Protein AF-0000000079002949 (afdb_homodimer)

Solvent-accessible surface area (backbone atoms only — not comparable to full-atom values): 14178 Å² total; per-residue (Å²): 128,73,49,73,31,44,50,40,44,72,41,47,49,36,29,52,50,25,50,35,51,50,53,42,42,71,73,67,46,50,58,64,54,49,13,61,74,69,70,48,51,48,68,56,44,52,33,29,73,68,58,76,40,34,63,89,58,82,62,82,84,40,59,71,56,50,50,52,44,53,50,50,37,48,43,49,72,73,62,61,59,55,71,65,55,52,51,40,52,54,50,51,51,46,39,45,43,44,26,67,52,75,53,37,71,58,46,26,72,70,25,75,86,53,46,66,89,75,55,56,54,43,37,68,74,46,46,129,128,76,45,74,32,43,50,41,44,72,40,47,47,36,28,51,51,26,52,34,52,48,52,42,42,73,72,67,46,49,58,64,56,48,13,62,72,70,70,49,51,50,68,56,44,52,34,29,73,67,58,74,42,34,64,90,58,82,61,81,85,39,59,72,55,49,51,52,43,51,51,50,36,48,44,48,73,74,63,60,58,54,70,65,55,51,52,39,51,52,50,51,50,47,38,46,44,44,25,68,51,75,52,36,71,58,47,25,73,70,24,76,85,52,47,68,90,75,56,55,52,42,38,67,75,45,46,132

Foldseek 3Di:
DCDLVVCLVQALLFLLVLLLLVLLVVVPDDLVRSCVLLVHDSVVSVCSVVVVIRVPDDPPVVVVLNVLSNVLSVCSVPPSDDNVVNVVSSVLSSLVCVLVVVCVVVVCVVPVVDDSVPDRVSVVPSND/DCDLVVCLVQALLFLLVLLLLVLLVVVPDDLVRSCVLLVHDSVSSVCSVVVVIRVPDDPPVVVVLNVLSNVLSVCSVPPSDDNVVNVVSSVLSSLVCVLVVVCVVVVCVVPVVDDSVPDRVSVVPSND

pLDDT: mean 95.39, std 5.76, range [58.56, 98.81]

Nearest PDB structures (foldseek):
  3f51-assembly1_A  TM=4.336E-01  e=6.857E-01  Corynebacterium glutamicum
  4ia8-assembly1_B  TM=4.700E-01  e=1.976E+00  Enterobacter sp. RFL1396
  8dtq-assembly1_B  TM=4.279E-01  e=3.354E+00  Staphylococcus aureus
  3g5g-assembly5_J  TM=4.169E-01  e=3.729E+00  Enterobacter sp. RFL1396
  3f51-assembly1_A  TM=4.449E-01  e=6.203E-01  Corynebacterium glutamicum

Structure (mmCIF, N/CA/C/O backbone):
data_AF-0000000079002949-model_v1
#
loop_
_entity.id
_entity.type
_entity.pdbx_description
1 polymer 'Transcriptional regulator'
#
loop_
_atom_site.group_PDB
_atom_site.id
_atom_site.type_symbol
_atom_site.label_atom_id
_atom_site.label_alt_id
_atom_site.label_comp_id
_atom_site.label_asym_id
_atom_site.label_entity_id
_atom_site.label_seq_id
_atom_site.pdbx_PDB_ins_code
_atom_site.Cartn_x
_atom_site.Cartn_y
_atom_site.Cartn_z
_atom_site.occupancy
_atom_site.B_iso_or_equiv
_atom_site.auth_seq_id
_atom_site.auth_comp_id
_atom_site.auth_asym_id
_atom_site.auth_atom_id
_atom_site.pdbx_PDB_model_num
ATOM 1 N N . MET A 1 1 ? -4.246 -8.867 -9.945 1 59.44 1 MET A N 1
ATOM 2 C CA . MET A 1 1 ? -4.902 -8.578 -8.672 1 5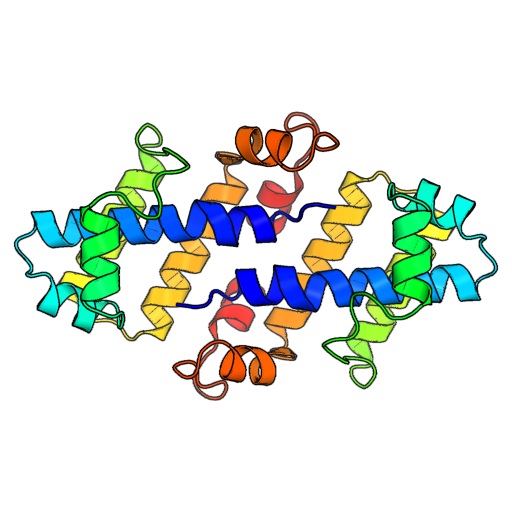9.44 1 MET A CA 1
ATOM 3 C C . MET A 1 1 ? -4.828 -7.09 -8.344 1 59.44 1 MET A C 1
ATOM 5 O O . MET A 1 1 ? -3.797 -6.453 -8.57 1 59.44 1 MET A O 1
ATOM 9 N N . LYS A 1 2 ? -5.996 -6.402 -8.375 1 63.22 2 LYS A N 1
ATOM 10 C CA . LYS A 1 2 ? -5.906 -5.055 -7.816 1 63.22 2 LYS A CA 1
ATOM 11 C C . LYS A 1 2 ? -5.66 -5.098 -6.312 1 63.22 2 LYS A C 1
ATOM 13 O O . LYS A 1 2 ? -6.512 -5.562 -5.551 1 63.22 2 LYS A O 1
ATOM 18 N N . SER A 1 3 ? -4.414 -4.68 -5.855 1 77.94 3 SER A N 1
ATOM 19 C CA . SER A 1 3 ? -3.785 -4.891 -4.555 1 77.94 3 SER A CA 1
ATOM 20 C C . SER A 1 3 ? -4.348 -3.932 -3.508 1 77.94 3 SER A C 1
ATOM 22 O O . SER A 1 3 ? -4.941 -2.908 -3.85 1 77.94 3 SER A O 1
ATOM 24 N N . ILE A 1 4 ? -4.477 -4.395 -2.328 1 92.44 4 ILE A N 1
ATOM 25 C CA . ILE A 1 4 ? -4.801 -3.578 -1.162 1 92.44 4 ILE A CA 1
ATOM 26 C C . ILE A 1 4 ? -3.963 -2.303 -1.176 1 92.44 4 ILE A C 1
ATOM 28 O O . ILE A 1 4 ? -4.398 -1.263 -0.672 1 92.44 4 ILE A O 1
ATOM 32 N N . PHE A 1 5 ? -2.887 -2.332 -1.921 1 95.38 5 PHE A N 1
ATOM 33 C CA . PHE A 1 5 ? -2.004 -1.172 -1.96 1 95.38 5 PHE A CA 1
ATOM 34 C C . PHE A 1 5 ? -2.562 -0.099 -2.887 1 95.38 5 PHE A C 1
ATOM 36 O O . PHE A 1 5 ? -2.375 1.096 -2.646 1 95.38 5 PHE A O 1
ATOM 43 N N . GLU A 1 6 ? -3.219 -0.57 -3.926 1 94.25 6 GLU A N 1
ATOM 44 C CA . GLU A 1 6 ? -3.918 0.397 -4.766 1 94.25 6 GLU A CA 1
ATOM 45 C C . GLU A 1 6 ? -5.027 1.102 -3.992 1 94.25 6 GLU A C 1
ATOM 47 O O . GLU A 1 6 ? -5.184 2.32 -4.094 1 94.25 6 GLU A O 1
ATOM 52 N N . LEU A 1 7 ? -5.832 0.329 -3.287 1 94.94 7 LEU A N 1
ATOM 53 C CA . LEU A 1 7 ? -6.887 0.865 -2.438 1 94.94 7 LEU A CA 1
ATOM 54 C C . LEU A 1 7 ? -6.332 1.903 -1.468 1 94.94 7 LEU A C 1
ATOM 56 O O . LEU A 1 7 ? -6.906 2.984 -1.314 1 94.94 7 LEU A O 1
ATOM 60 N N . ALA A 1 8 ? -5.238 1.555 -0.819 1 96.44 8 ALA A N 1
ATOM 61 C CA . ALA A 1 8 ? -4.602 2.455 0.141 1 96.44 8 ALA A CA 1
ATOM 62 C C . ALA A 1 8 ? -4.137 3.74 -0.537 1 96.44 8 ALA A C 1
ATOM 64 O O . ALA A 1 8 ? -4.422 4.84 -0.057 1 96.44 8 ALA A O 1
ATOM 65 N N . TYR A 1 9 ? -3.531 3.576 -1.665 1 95.38 9 TYR A N 1
ATOM 66 C CA . TYR A 1 9 ? -2.889 4.691 -2.352 1 95.38 9 TYR A CA 1
ATOM 67 C C . TYR A 1 9 ? -3.924 5.625 -2.967 1 95.38 9 TYR A C 1
ATOM 69 O O . TYR A 1 9 ? -3.83 6.844 -2.826 1 95.38 9 TYR A O 1
ATOM 77 N N . ARG A 1 10 ? -4.938 5.098 -3.562 1 94.56 10 ARG A N 1
ATOM 78 C CA . ARG A 1 10 ? -5.836 5.906 -4.383 1 94.56 10 ARG A CA 1
ATOM 79 C C . ARG A 1 10 ? -7.023 6.402 -3.564 1 94.56 10 ARG A C 1
ATOM 81 O O . ARG A 1 10 ? -7.652 7.402 -3.918 1 94.56 10 ARG A O 1
ATOM 88 N N . TYR A 1 11 ? -7.277 5.742 -2.475 1 96.12 11 TYR A N 1
ATOM 89 C CA . TYR A 1 11 ? -8.539 6.062 -1.829 1 96.12 11 TYR A CA 1
ATOM 90 C C . TYR A 1 11 ? -8.336 6.406 -0.359 1 96.12 11 TYR A C 1
ATOM 92 O O . TYR A 1 11 ? -8.734 7.48 0.098 1 96.12 11 TYR A O 1
ATOM 100 N N . ILE A 1 12 ? -7.645 5.594 0.349 1 97.56 12 ILE A N 1
ATOM 101 C CA . ILE A 1 12 ? -7.605 5.75 1.799 1 97.56 12 ILE A CA 1
ATOM 102 C C . ILE A 1 12 ? -6.695 6.918 2.166 1 97.56 12 ILE A C 1
ATOM 104 O O . ILE A 1 12 ? -7.09 7.805 2.928 1 97.56 12 ILE A O 1
ATOM 108 N N . VAL A 1 13 ? -5.516 6.969 1.606 1 97.31 13 VAL A N 1
ATOM 109 C CA . VAL A 1 13 ? -4.547 8 1.948 1 97.31 13 VAL A CA 1
ATOM 110 C C . VAL A 1 13 ? -5.09 9.375 1.552 1 97.31 13 VAL A C 1
ATOM 112 O O . VAL A 1 13 ? -5.086 10.305 2.357 1 97.31 13 VAL A O 1
ATOM 115 N N . PRO A 1 14 ? -5.637 9.492 0.353 1 96.75 14 PRO A N 1
ATOM 116 C CA . PRO A 1 14 ? -6.199 10.805 0.003 1 96.75 14 PRO A CA 1
ATOM 117 C C . PRO A 1 14 ? -7.34 11.219 0.926 1 96.75 14 PRO A C 1
ATOM 119 O O . PRO A 1 14 ? -7.473 12.406 1.253 1 96.75 14 PRO A O 1
ATOM 122 N N . TYR A 1 15 ? -8.133 10.328 1.346 1 98.31 15 TYR A N 1
ATOM 123 C CA . TYR A 1 15 ? -9.203 10.625 2.293 1 98.31 15 TYR A CA 1
ATOM 124 C C . TYR A 1 15 ? -8.633 11.148 3.607 1 98.31 15 TYR A C 1
ATOM 126 O O . TYR A 1 15 ? -9.109 12.156 4.141 1 98.31 15 TYR A O 1
ATOM 134 N N . ILE A 1 16 ? -7.637 10.477 4.109 1 98.31 16 ILE A N 1
ATOM 135 C CA . ILE A 1 16 ? -6.996 10.867 5.359 1 98.31 16 ILE A CA 1
ATOM 136 C C . ILE A 1 16 ? -6.422 12.273 5.23 1 98.31 16 ILE A C 1
ATOM 138 O O . ILE A 1 16 ? -6.66 13.133 6.086 1 98.31 16 ILE A O 1
ATOM 142 N N . ASN A 1 17 ? -5.762 12.484 4.16 1 97.38 17 ASN A N 1
ATOM 143 C CA . ASN A 1 17 ? -5.148 13.797 3.949 1 97.38 17 ASN A CA 1
ATOM 144 C C . ASN A 1 17 ? -6.199 14.906 3.898 1 97.38 17 ASN A C 1
ATOM 146 O O . ASN A 1 17 ? -6.035 15.953 4.527 1 97.38 17 ASN A O 1
ATOM 150 N N . ARG A 1 18 ? -7.207 14.617 3.189 1 98.38 18 ARG A N 1
ATOM 151 C CA . ARG A 1 18 ? -8.266 15.617 3.096 1 98.38 18 ARG A CA 1
ATOM 152 C C . ARG A 1 18 ? -8.836 15.938 4.473 1 98.38 18 ARG A C 1
ATOM 154 O O . ARG A 1 18 ? -9 17.109 4.828 1 98.38 18 ARG A O 1
ATOM 161 N N . ARG A 1 19 ? -9.148 14.938 5.207 1 98.5 19 ARG A N 1
ATOM 162 C CA . ARG A 1 19 ? -9.766 15.133 6.512 1 98.5 19 ARG A CA 1
ATOM 163 C C . ARG A 1 19 ? -8.836 15.891 7.453 1 98.5 19 ARG A C 1
ATOM 165 O O . ARG A 1 19 ? -9.281 16.766 8.203 1 98.5 19 ARG A O 1
ATOM 172 N N . ILE A 1 20 ? -7.551 15.555 7.414 1 98.62 20 ILE A N 1
ATOM 173 C CA . ILE A 1 20 ? -6.57 16.25 8.242 1 98.62 20 ILE A CA 1
ATOM 174 C C . ILE A 1 20 ? -6.551 17.734 7.883 1 98.62 20 ILE A C 1
ATOM 176 O O . ILE A 1 20 ? -6.582 18.594 8.766 1 98.62 20 ILE A O 1
ATOM 180 N N . VAL A 1 21 ? -6.52 17.984 6.602 1 98.62 21 VAL A N 1
ATOM 181 C CA . VAL A 1 21 ? -6.531 19.359 6.113 1 98.62 21 VAL A CA 1
ATOM 182 C C . VAL A 1 21 ? -7.789 20.078 6.613 1 98.62 21 VAL A C 1
ATOM 184 O O . VAL A 1 21 ? -7.715 21.188 7.125 1 98.62 21 VAL A O 1
ATOM 187 N N . GLU A 1 22 ? -8.898 19.484 6.504 1 98.69 22 GLU A N 1
ATOM 188 C CA . GLU A 1 22 ? -10.172 20.062 6.918 1 98.69 22 GLU A CA 1
ATOM 189 C C . GLU A 1 22 ? -10.18 20.375 8.414 1 98.69 22 GLU A C 1
ATOM 191 O O . GLU A 1 22 ? -10.625 21.438 8.836 1 98.69 22 GLU A O 1
ATOM 196 N N . ILE A 1 23 ? -9.742 19.422 9.172 1 98.69 23 ILE A N 1
ATOM 197 C CA . ILE A 1 23 ? -9.727 19.594 10.617 1 98.69 23 ILE A CA 1
ATOM 198 C C . ILE A 1 23 ? -8.812 20.75 10.992 1 98.69 23 ILE A C 1
ATOM 200 O O . ILE A 1 23 ? -9.18 21.609 11.805 1 98.69 23 ILE A O 1
ATOM 204 N N . MET A 1 24 ? -7.637 20.797 10.375 1 98.81 24 MET A N 1
ATOM 205 C CA . MET A 1 24 ? -6.703 21.875 10.664 1 98.81 24 MET A CA 1
ATOM 206 C C . MET A 1 24 ? -7.297 23.234 10.273 1 98.81 24 MET A C 1
ATOM 208 O O . MET A 1 24 ? -7.125 24.219 10.984 1 98.81 24 MET A O 1
ATOM 212 N N . TYR A 1 25 ? -7.973 23.281 9.188 1 98.75 25 TYR A N 1
ATOM 213 C CA . TYR A 1 25 ? -8.641 24.5 8.742 1 98.75 25 TYR A CA 1
ATOM 214 C C . TYR A 1 25 ? -9.719 24.938 9.727 1 98.75 25 TYR A C 1
ATOM 216 O O . TYR A 1 25 ? -9.852 26.125 10.023 1 98.75 25 TYR A O 1
ATOM 224 N N . GLN A 1 26 ? -10.43 24.016 10.242 1 98.31 26 GLN A N 1
ATOM 225 C CA . GLN A 1 26 ? -11.484 24.281 11.211 1 98.31 26 GLN A CA 1
ATOM 226 C C . GLN A 1 26 ? -10.914 24.812 12.523 1 98.31 26 GLN A C 1
ATOM 228 O O . GLN A 1 26 ? -11.586 25.547 13.242 1 98.31 26 GLN A O 1
ATOM 233 N N . HIS A 1 27 ? -9.742 24.469 12.766 1 98.12 27 HIS A N 1
ATOM 234 C CA . HIS A 1 27 ? -9.055 24.953 13.953 1 98.12 27 HIS A CA 1
ATOM 235 C C . HIS A 1 27 ? -8.5 26.359 13.734 1 98.12 27 HIS A C 1
ATOM 237 O O . HIS A 1 27 ? -7.816 26.906 14.602 1 98.12 27 HIS A O 1
ATOM 243 N N . GLY A 1 28 ? -8.648 26.891 12.547 1 98.19 28 GLY A N 1
ATOM 244 C CA . GLY A 1 28 ? -8.352 28.297 12.312 1 98.19 28 GLY A CA 1
ATOM 245 C C . GLY A 1 28 ? -7.047 28.5 11.562 1 98.19 28 GLY A C 1
ATOM 246 O O . GLY A 1 28 ? -6.594 29.641 11.414 1 98.19 28 GLY A O 1
ATOM 247 N N . LEU A 1 29 ? -6.395 27.438 11.141 1 98.62 29 LEU A N 1
ATOM 248 C CA . LEU A 1 29 ? -5.152 27.594 10.391 1 98.62 29 LEU A CA 1
ATOM 249 C C . LEU A 1 29 ? -5.43 28.047 8.961 1 98.62 29 LEU A C 1
ATOM 251 O O . LEU A 1 29 ? -6.406 27.609 8.352 1 98.62 29 LEU A O 1
ATOM 255 N N . SER A 1 30 ? -4.527 28.891 8.461 1 98.44 30 SER A N 1
ATOM 256 C CA . SER A 1 30 ? -4.613 29.297 7.066 1 98.44 30 SER A CA 1
ATOM 257 C C . SER A 1 30 ? -4.117 28.203 6.133 1 98.44 30 SER A C 1
ATOM 259 O O . SER A 1 30 ? -3.469 27.25 6.574 1 98.44 30 SER A O 1
ATOM 261 N N . GLU A 1 31 ? -4.461 28.375 4.816 1 98.44 31 GLU A N 1
ATOM 262 C CA . GLU A 1 31 ? -3.994 27.422 3.822 1 98.44 31 GLU A CA 1
ATOM 263 C C . GLU A 1 31 ? -2.471 27.359 3.791 1 98.44 31 GLU A C 1
ATOM 265 O O . GLU A 1 31 ? -1.892 26.281 3.637 1 98.44 31 GLU A O 1
ATOM 270 N N . ILE A 1 32 ? -1.803 28.484 4.004 1 98.44 32 ILE A N 1
ATOM 271 C CA . ILE A 1 32 ? -0.347 28.578 3.969 1 98.44 32 ILE A CA 1
ATOM 272 C C . ILE A 1 32 ? 0.246 27.844 5.168 1 98.44 32 ILE A C 1
ATOM 274 O O . ILE A 1 32 ? 1.223 27.109 5.031 1 98.44 32 ILE A O 1
ATOM 278 N N . GLU A 1 33 ? -0.33 28.031 6.305 1 98.25 33 GLU A N 1
ATOM 279 C CA . GLU A 1 33 ? 0.139 27.344 7.512 1 98.25 33 GLU A CA 1
ATOM 280 C C . GLU A 1 33 ? -0.027 25.844 7.398 1 98.25 33 GLU A C 1
ATOM 282 O O . GLU A 1 33 ? 0.875 25.078 7.762 1 98.25 33 GLU A O 1
ATOM 287 N N . ILE A 1 34 ? -1.162 25.422 6.922 1 98.56 34 ILE A N 1
ATOM 288 C CA . ILE A 1 34 ? -1.438 24 6.75 1 98.56 34 ILE A CA 1
ATOM 289 C C . ILE A 1 34 ? -0.428 23.391 5.777 1 98.56 34 ILE A C 1
ATOM 291 O O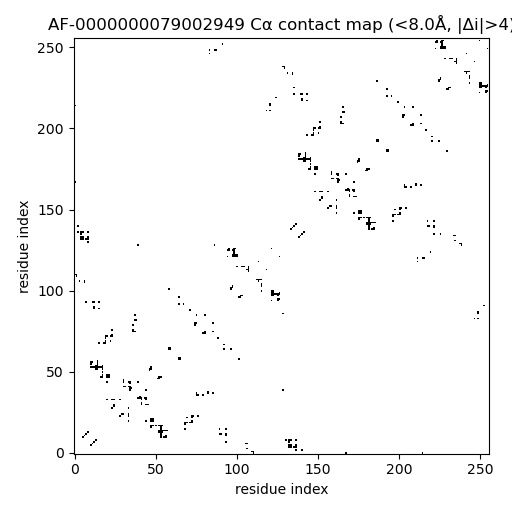 . ILE A 1 34 ? 0.147 22.344 6.051 1 98.56 34 ILE A O 1
ATOM 295 N N . ALA A 1 35 ? -0.205 24.062 4.648 1 97.75 35 ALA A N 1
ATOM 296 C CA . ALA A 1 35 ? 0.751 23.609 3.641 1 97.75 35 ALA A CA 1
ATOM 297 C C . ALA A 1 35 ? 2.137 23.406 4.25 1 97.75 35 ALA A C 1
ATOM 299 O O . ALA A 1 35 ? 2.807 22.422 3.971 1 97.75 35 ALA A O 1
ATOM 300 N N . ARG A 1 36 ? 2.543 24.328 5.082 1 96.81 36 ARG A N 1
ATOM 301 C CA . ARG A 1 36 ? 3.85 24.281 5.73 1 96.81 36 ARG A CA 1
ATOM 302 C C . ARG A 1 36 ? 3.932 23.094 6.691 1 96.81 36 ARG A C 1
ATOM 304 O O . ARG A 1 36 ? 4.902 22.344 6.672 1 96.81 36 ARG A O 1
ATOM 311 N N . LYS A 1 37 ? 2.92 22.922 7.473 1 96.94 37 LYS A N 1
ATOM 312 C CA . LYS A 1 37 ? 2.947 21.906 8.516 1 96.94 37 LYS A CA 1
ATOM 313 C C . LYS A 1 37 ? 2.896 20.5 7.91 1 96.94 37 LYS A C 1
ATOM 315 O O . LYS A 1 37 ? 3.488 19.562 8.453 1 96.94 37 LYS A O 1
ATOM 320 N N . LEU A 1 38 ? 2.225 20.375 6.805 1 95.81 38 LEU A N 1
ATOM 321 C CA . LEU A 1 38 ? 2.061 19.062 6.168 1 95.81 38 LEU A CA 1
ATOM 322 C C . LEU A 1 38 ? 3.096 18.875 5.062 1 95.81 38 LEU A C 1
ATOM 324 O O . LEU A 1 38 ? 3.197 17.781 4.492 1 95.81 38 LEU A O 1
ATOM 328 N N . ARG A 1 39 ? 3.816 19.906 4.75 1 91.31 39 ARG A N 1
ATOM 329 C CA . ARG A 1 39 ? 4.836 19.891 3.707 1 91.31 39 ARG A CA 1
ATOM 330 C C . ARG A 1 39 ? 4.23 19.547 2.352 1 91.31 39 ARG A C 1
ATOM 332 O O . ARG A 1 39 ? 4.723 18.656 1.652 1 91.31 39 ARG A O 1
ATOM 339 N N . ILE A 1 40 ? 3.16 20.172 2.035 1 93.88 40 ILE A N 1
ATOM 340 C CA . ILE A 1 40 ? 2.535 20.109 0.718 1 93.88 40 ILE A CA 1
ATOM 341 C C . ILE A 1 40 ? 2.336 21.531 0.173 1 93.88 40 ILE A C 1
ATOM 343 O O . ILE A 1 40 ? 2.602 22.516 0.869 1 93.88 40 ILE A O 1
ATOM 347 N N . THR A 1 41 ? 1.933 21.594 -1.098 1 94.19 41 THR A N 1
ATOM 348 C CA . THR A 1 41 ? 1.751 22.906 -1.696 1 94.19 41 THR A CA 1
ATOM 349 C C . THR A 1 41 ? 0.414 23.516 -1.279 1 94.19 41 THR A C 1
ATOM 351 O O . THR A 1 41 ? -0.544 22.781 -1.007 1 94.19 41 THR A O 1
ATOM 354 N N . PRO A 1 42 ? 0.437 24.859 -1.153 1 97.44 42 PRO A N 1
ATOM 355 C CA . PRO A 1 42 ? -0.854 25.5 -0.888 1 97.44 42 PRO A CA 1
ATOM 356 C C . PRO A 1 42 ? -1.932 25.094 -1.891 1 97.44 42 PRO A C 1
ATOM 358 O O . PRO A 1 42 ? -3.105 24.969 -1.527 1 97.44 42 PRO A O 1
ATOM 361 N N . SER A 1 43 ? -1.53 24.859 -3.131 1 97.31 43 SER A N 1
ATOM 362 C CA . SER A 1 43 ? -2.473 24.406 -4.148 1 97.31 43 SER A CA 1
ATOM 363 C C . SER A 1 43 ? -3.092 23.078 -3.77 1 97.31 43 SER A C 1
ATOM 365 O O . SER A 1 43 ? -4.285 22.859 -3.986 1 97.31 43 SER A O 1
ATOM 367 N N . ALA A 1 44 ? -2.303 22.219 -3.191 1 96 44 ALA A N 1
ATOM 368 C CA . ALA A 1 44 ? -2.824 20.938 -2.738 1 96 44 ALA A CA 1
ATOM 369 C C . ALA A 1 44 ? -3.838 21.125 -1.612 1 96 44 ALA A C 1
ATOM 371 O O . ALA A 1 44 ? -4.879 20.453 -1.59 1 96 44 ALA A O 1
ATOM 372 N N . VAL A 1 45 ? -3.584 22.016 -0.683 1 98.25 45 VAL A N 1
ATOM 373 C CA . VAL A 1 45 ? -4.504 22.297 0.41 1 98.25 45 VAL A CA 1
ATOM 374 C C . VAL A 1 45 ? -5.832 22.812 -0.153 1 98.25 45 VAL A C 1
ATOM 376 O O . VAL A 1 45 ? -6.902 22.344 0.24 1 98.25 45 VAL A O 1
ATOM 379 N N . SER A 1 46 ? -5.762 23.703 -1.061 1 98.12 46 SER A N 1
ATOM 380 C CA . SER A 1 46 ? -6.957 24.281 -1.672 1 98.12 46 SER A CA 1
ATOM 381 C C . SER A 1 46 ? -7.805 23.203 -2.344 1 98.12 46 SER A C 1
ATOM 383 O O . SER A 1 46 ? -9.031 23.25 -2.277 1 98.12 46 SER A O 1
ATOM 385 N N . ARG A 1 47 ? -7.16 22.312 -3 1 97.44 47 ARG A N 1
ATOM 386 C CA . ARG A 1 47 ? -7.875 21.234 -3.691 1 97.44 47 ARG A CA 1
ATOM 387 C C . ARG A 1 47 ? -8.578 20.328 -2.699 1 97.44 47 ARG A C 1
ATOM 389 O O . ARG A 1 47 ? -9.695 19.859 -2.957 1 97.44 47 ARG A O 1
ATOM 396 N N . TYR A 1 48 ? -7.918 20.016 -1.618 1 97.81 48 TYR A N 1
ATOM 397 C CA . TYR A 1 48 ? -8.562 19.219 -0.584 1 97.81 48 TYR A CA 1
ATOM 398 C C . TYR A 1 48 ? -9.773 19.953 -0.014 1 97.81 48 TYR A C 1
ATOM 400 O O . TYR A 1 48 ? -10.844 19.359 0.148 1 97.81 48 TYR A O 1
ATOM 408 N N . LEU A 1 49 ? -9.617 21.203 0.267 1 98.38 49 LEU A N 1
ATOM 409 C CA . LEU A 1 49 ? -10.703 21.984 0.852 1 98.38 49 LEU A CA 1
ATOM 410 C C . LEU A 1 49 ? -11.859 22.125 -0.129 1 98.38 49 LEU A C 1
ATOM 412 O O . LEU A 1 49 ? -13.023 22.172 0.279 1 98.38 49 LEU A O 1
ATOM 416 N N . ALA A 1 50 ? -11.547 22.188 -1.375 1 97.88 50 ALA A N 1
ATOM 417 C CA . ALA A 1 50 ? -12.555 22.312 -2.424 1 97.88 50 ALA A CA 1
ATOM 418 C C . ALA A 1 50 ? -13.148 20.953 -2.779 1 97.88 50 ALA A C 1
ATOM 420 O O . ALA A 1 50 ? -13.961 20.844 -3.701 1 97.88 50 ALA A O 1
ATOM 421 N N . LYS A 1 51 ? -12.75 19.938 -2.133 1 96.31 51 LYS A N 1
ATOM 422 C CA . LYS A 1 51 ? -13.25 18.578 -2.318 1 96.31 51 LYS A CA 1
ATOM 423 C C . LYS A 1 51 ? -12.961 18.078 -3.729 1 96.31 51 LYS A C 1
ATOM 425 O O . LYS A 1 51 ? -13.797 17.391 -4.336 1 96.31 51 LYS A O 1
ATOM 430 N N . GLN A 1 52 ? -11.828 18.406 -4.23 1 96.31 52 GLN A N 1
ATOM 431 C CA . GLN A 1 52 ? -11.391 17.938 -5.535 1 96.31 52 GLN A CA 1
ATOM 432 C C . GLN A 1 52 ? -10.5 16.703 -5.398 1 96.31 52 GLN A C 1
ATOM 434 O O . GLN A 1 52 ? -10.188 16.031 -6.391 1 96.31 52 GLN A O 1
ATOM 439 N N . ARG A 1 53 ? -10.133 16.391 -4.219 1 92.81 53 ARG A N 1
ATOM 440 C CA . ARG A 1 53 ? -9.297 15.234 -3.91 1 92.81 53 ARG A CA 1
ATOM 441 C C . ARG A 1 53 ? -9.727 14.586 -2.6 1 92.81 53 ARG A C 1
ATOM 443 O O . ARG A 1 53 ? -10.094 15.281 -1.648 1 92.81 53 ARG A O 1
ATOM 450 N N . GLY A 1 54 ? -9.711 13.289 -2.549 1 94.88 54 GLY A N 1
ATOM 451 C CA . GLY A 1 54 ? -9.945 12.555 -1.314 1 94.88 54 GLY A CA 1
ATOM 452 C C . GLY A 1 54 ? -11.414 12.43 -0.964 1 94.88 54 GLY A C 1
ATOM 453 O O . GLY A 1 54 ? -11.773 12.305 0.21 1 94.88 54 GLY A O 1
ATOM 454 N N . VAL A 1 55 ? -12.273 12.461 -1.986 1 95.94 55 VAL A N 1
ATOM 455 C CA . VAL A 1 55 ? -13.703 12.477 -1.691 1 95.94 55 VAL A CA 1
ATOM 456 C C . VAL A 1 55 ? -14.336 11.172 -2.148 1 95.94 55 VAL A C 1
ATOM 458 O O . VAL A 1 55 ? -15.539 10.961 -1.964 1 95.94 55 VAL A O 1
ATOM 461 N N . GLN A 1 56 ? -13.555 10.281 -2.67 1 93.94 56 GLN A N 1
ATOM 462 C CA . GLN A 1 56 ? -14.102 9.086 -3.299 1 93.94 56 GLN A CA 1
ATOM 463 C C . GLN A 1 56 ? -14.68 8.133 -2.26 1 93.94 56 GLN A C 1
ATOM 465 O O . GLN A 1 56 ? -15.523 7.293 -2.58 1 93.94 56 GLN A O 1
ATOM 470 N N . ILE A 1 57 ? -14.18 8.281 -1.044 1 95.69 57 ILE A N 1
ATOM 471 C CA . ILE A 1 57 ? -14.711 7.438 0.022 1 95.69 57 ILE A CA 1
ATOM 472 C C . ILE A 1 57 ? -15.141 8.305 1.203 1 95.69 57 ILE A C 1
ATOM 474 O O . ILE A 1 57 ? -14.758 9.477 1.292 1 95.69 57 ILE A O 1
ATOM 478 N N . ASP A 1 58 ? -15.969 7.664 2.029 1 95.56 58 ASP A N 1
ATOM 479 C CA . ASP A 1 58 ? -16.469 8.359 3.211 1 95.56 58 ASP A CA 1
ATOM 480 C C . ASP A 1 58 ? -16.453 7.445 4.434 1 95.56 58 ASP A C 1
ATOM 482 O O . ASP A 1 58 ? -17.203 6.477 4.504 1 95.56 58 ASP A O 1
ATOM 486 N N . LEU A 1 59 ? -15.609 7.812 5.367 1 97.81 59 LEU A N 1
ATOM 487 C CA . LEU A 1 59 ? -15.484 7.031 6.594 1 97.81 59 LEU A CA 1
ATOM 488 C C . LEU A 1 59 ? -15.984 7.828 7.797 1 97.81 59 LEU A C 1
ATOM 490 O O . LEU A 1 59 ? -15.617 7.531 8.938 1 97.81 59 LEU A O 1
ATOM 494 N N . SER A 1 60 ? -16.812 8.789 7.574 1 95.44 60 SER A N 1
ATOM 495 C CA . SER A 1 60 ? -17.234 9.703 8.633 1 95.44 60 SER A CA 1
ATOM 496 C C . SER A 1 60 ? -18.078 8.977 9.672 1 95.44 60 SER A C 1
ATOM 498 O O . SER A 1 60 ? -18.219 9.453 10.805 1 95.44 60 SER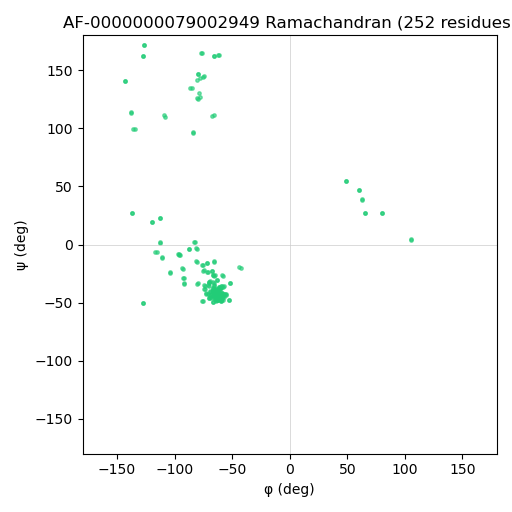 A O 1
ATOM 500 N N . ARG A 1 61 ? -18.719 7.836 9.344 1 96.69 61 ARG A N 1
ATOM 501 C CA . ARG A 1 61 ? -19.547 7.09 10.281 1 96.69 61 ARG A CA 1
ATOM 502 C C . ARG A 1 61 ? -18.703 6.219 11.195 1 96.69 61 ARG A C 1
ATOM 504 O O . ARG A 1 61 ? -19.188 5.695 12.195 1 96.69 61 ARG A O 1
ATOM 511 N N . ASN A 1 62 ? -17.453 6.016 10.852 1 98.38 62 ASN A N 1
ATOM 512 C CA . ASN A 1 62 ? -16.516 5.262 11.688 1 98.38 62 ASN A CA 1
ATOM 513 C C . ASN A 1 62 ? -15.891 6.145 12.766 1 98.38 62 ASN A C 1
ATOM 515 O O . ASN A 1 62 ? -14.844 6.754 12.539 1 98.38 62 ASN A O 1
ATOM 519 N N . ILE A 1 63 ? -16.453 6.098 13.945 1 98.25 63 ILE A N 1
ATOM 520 C CA . ILE A 1 63 ? -16.109 7.012 15.031 1 98.25 63 ILE A CA 1
ATOM 521 C C . ILE A 1 63 ? -14.641 6.824 15.422 1 98.25 63 ILE A C 1
ATOM 523 O O . ILE A 1 63 ? -13.945 7.793 15.75 1 98.25 63 ILE A O 1
ATOM 527 N N . ASP A 1 64 ? -14.219 5.582 15.438 1 98.5 64 ASP A N 1
ATOM 528 C CA . ASP A 1 64 ? -12.836 5.289 15.781 1 98.5 64 ASP A CA 1
ATOM 529 C C . ASP A 1 64 ? -11.875 5.949 14.797 1 98.5 64 ASP A C 1
ATOM 531 O O . ASP A 1 64 ? -10.844 6.504 15.195 1 98.5 64 ASP A O 1
ATOM 535 N N . VAL A 1 65 ? -12.203 5.996 13.539 1 98.75 65 VAL A N 1
ATOM 536 C CA . VAL A 1 65 ? -11.359 6.617 12.516 1 98.75 65 VAL A CA 1
ATOM 537 C C . VAL A 1 65 ? -11.352 8.133 12.711 1 98.75 65 VAL A C 1
ATOM 539 O O . VAL A 1 65 ? -10.289 8.766 12.688 1 98.75 65 VAL A O 1
ATOM 542 N N . GLU A 1 66 ? -12.539 8.695 12.914 1 98.38 66 GLU A N 1
ATOM 543 C CA . GLU A 1 66 ? -12.633 10.141 13.125 1 98.38 66 GLU A CA 1
ATOM 544 C C . GLU A 1 66 ? -11.812 10.578 14.336 1 98.38 66 GLU A C 1
ATOM 546 O O . GLU A 1 66 ? -11.148 11.617 14.297 1 98.38 66 GLU A O 1
ATOM 551 N N . ARG A 1 67 ? -11.875 9.828 15.352 1 98.62 67 ARG A N 1
ATOM 552 C CA . ARG A 1 67 ? -11.094 10.133 16.547 1 98.62 67 ARG A CA 1
ATOM 553 C C . ARG A 1 67 ? -9.602 10.133 16.25 1 98.62 67 ARG A C 1
ATOM 555 O O . ARG A 1 67 ? -8.875 11.031 16.672 1 98.62 67 ARG A O 1
ATOM 562 N N . LYS A 1 68 ? -9.141 9.164 15.547 1 98.75 68 LYS A N 1
ATOM 563 C CA . LYS A 1 68 ? -7.723 9.055 15.203 1 98.75 68 LYS A CA 1
ATOM 564 C C . LYS A 1 68 ? -7.293 10.195 14.289 1 98.75 68 LYS A C 1
ATOM 566 O O . LYS A 1 68 ? -6.172 10.695 14.391 1 98.75 68 LYS A O 1
ATOM 571 N N . LEU A 1 69 ? -8.195 10.609 13.414 1 98.81 69 LEU A N 1
ATOM 572 C CA . LEU A 1 69 ? -7.922 11.742 12.539 1 98.81 69 LEU A CA 1
ATOM 573 C C . LEU A 1 69 ? -7.762 13.023 13.344 1 98.81 69 LEU A C 1
ATOM 575 O O . LEU A 1 69 ? -6.824 13.797 13.125 1 98.81 69 LEU A O 1
ATOM 579 N N . GLU A 1 70 ? -8.656 13.234 14.242 1 98.62 70 GLU A N 1
ATOM 580 C CA . GLU A 1 70 ? -8.602 14.422 15.102 1 98.62 70 GLU A CA 1
ATOM 581 C C . GLU A 1 70 ? -7.328 14.438 15.938 1 98.62 70 GLU A C 1
ATOM 583 O O . GLU A 1 70 ? -6.668 15.469 16.062 1 98.62 70 GLU A O 1
ATOM 588 N N . GLU A 1 71 ? -7.027 13.297 16.484 1 98.75 71 GLU A N 1
ATOM 589 C CA . GLU A 1 71 ? -5.812 13.18 17.281 1 98.75 71 GLU A CA 1
ATOM 590 C C . GLU A 1 71 ? -4.57 13.492 16.438 1 98.75 71 GLU A C 1
ATOM 592 O O . GLU A 1 71 ? -3.662 14.188 16.906 1 98.75 71 GLU A O 1
ATOM 597 N N . LEU A 1 72 ? -4.539 12.969 15.297 1 98.62 72 LEU A N 1
ATOM 598 C CA . LEU A 1 72 ? -3.4 13.188 14.406 1 98.62 72 LEU A CA 1
ATOM 599 C C . LEU A 1 72 ? -3.293 14.664 14.023 1 98.62 72 LEU A C 1
ATOM 601 O O . LEU A 1 72 ? -2.207 15.242 14.07 1 98.62 72 LEU A O 1
ATOM 605 N N . ALA A 1 73 ? -4.402 15.273 13.609 1 98.69 73 ALA A N 1
ATOM 606 C CA . ALA A 1 73 ? -4.406 16.688 13.25 1 98.69 73 ALA A CA 1
ATOM 607 C C . ALA A 1 73 ? -3.941 17.562 14.414 1 98.69 73 ALA A C 1
ATOM 609 O O . ALA A 1 73 ? -3.125 18.469 14.242 1 98.69 73 ALA A O 1
ATOM 610 N N . GLU A 1 74 ? -4.434 17.266 15.594 1 98.44 74 GLU A N 1
ATOM 611 C CA . GLU A 1 74 ? -4.055 18.016 16.781 1 98.44 74 GLU A CA 1
ATOM 612 C C . GLU A 1 74 ? -2.568 17.859 17.094 1 98.44 74 GLU A C 1
ATOM 614 O O . GLU A 1 74 ? -1.9 18.828 17.484 1 98.44 74 GLU A O 1
ATOM 619 N N . LYS A 1 75 ? -2.119 16.672 16.953 1 98.69 75 LYS A N 1
ATOM 620 C CA . LYS A 1 75 ? -0.69 16.422 17.141 1 98.69 75 LYS A CA 1
ATOM 621 C C . LYS A 1 75 ? 0.14 17.281 16.188 1 98.69 75 LYS A C 1
ATOM 623 O O . LYS A 1 75 ? 1.143 17.875 16.594 1 98.69 75 LYS A O 1
ATOM 628 N N . ILE A 1 76 ? -0.251 17.375 14.945 1 98.38 76 ILE A N 1
ATOM 629 C CA . ILE A 1 76 ? 0.474 18.141 13.938 1 98.38 76 ILE A CA 1
ATOM 630 C C . ILE A 1 76 ? 0.445 19.625 14.305 1 98.38 76 ILE A C 1
ATOM 632 O O . ILE A 1 76 ? 1.464 20.312 14.211 1 98.38 76 ILE A O 1
ATOM 636 N N . ILE A 1 77 ? -0.698 20.078 14.758 1 98.19 77 ILE A N 1
ATOM 637 C CA . ILE A 1 77 ? -0.883 21.484 15.086 1 98.19 77 ILE A CA 1
ATOM 638 C C . ILE A 1 77 ? -0.041 21.844 16.312 1 98.19 77 ILE A C 1
ATOM 640 O O . ILE A 1 77 ? 0.672 22.844 16.312 1 98.19 77 ILE A O 1
ATOM 644 N N . ASP A 1 78 ? -0.035 20.984 17.297 1 97.88 78 ASP A N 1
ATOM 645 C CA . ASP A 1 78 ? 0.476 21.344 18.609 1 97.88 78 ASP A CA 1
ATOM 646 C C . ASP A 1 78 ? 1.956 21 18.734 1 97.88 78 ASP A C 1
ATOM 648 O O . ASP A 1 78 ? 2.713 21.703 19.406 1 97.88 78 ASP A O 1
ATOM 652 N N . LYS A 1 79 ? 2.379 19.938 18.109 1 98.19 79 LYS A N 1
ATOM 653 C CA . LYS A 1 79 ? 3.705 19.406 18.422 1 98.19 79 LYS A CA 1
ATOM 654 C C . LYS A 1 79 ? 4.664 19.609 17.25 1 98.19 79 LYS A C 1
ATOM 656 O O . LYS A 1 79 ? 5.867 19.375 17.391 1 98.19 79 LYS A O 1
ATOM 661 N N . ASN A 1 80 ? 4.25 19.953 16.188 1 96.38 80 ASN A N 1
ATOM 662 C CA . ASN A 1 80 ? 5.062 20.172 15 1 96.38 80 ASN A CA 1
ATOM 663 C C . ASN A 1 80 ? 6.008 19.016 14.742 1 96.38 80 ASN A C 1
ATOM 665 O O . ASN A 1 80 ? 7.219 19.203 14.617 1 96.38 80 ASN A O 1
ATOM 669 N N . PRO A 1 81 ? 5.445 17.859 14.656 1 97.06 81 PRO A N 1
ATOM 670 C CA . PRO A 1 81 ? 6.297 16.688 14.43 1 97.06 81 PRO A CA 1
ATOM 671 C C . PRO A 1 81 ? 7.039 16.75 13.102 1 97.06 81 PRO A C 1
ATOM 673 O O . PRO A 1 81 ? 6.695 17.562 12.234 1 97.06 81 PRO A O 1
ATOM 676 N N . SER A 1 82 ? 8.086 15.898 13 1 94.62 82 SER A N 1
ATOM 677 C CA . SER A 1 82 ? 8.805 15.789 11.734 1 94.62 82 SER A CA 1
ATOM 678 C C . SER A 1 82 ? 7.918 15.195 10.641 1 94.62 82 SER A C 1
ATOM 680 O O . SER A 1 82 ? 6.902 14.562 10.938 1 94.62 82 SER A O 1
ATOM 682 N N . ILE A 1 83 ? 8.32 15.383 9.398 1 92.69 83 ILE A N 1
ATOM 683 C CA . ILE A 1 83 ? 7.555 14.875 8.258 1 92.69 83 ILE A CA 1
ATOM 684 C C . ILE A 1 83 ? 7.504 13.352 8.312 1 92.69 83 ILE A C 1
ATOM 686 O O . ILE A 1 83 ? 6.496 12.742 7.938 1 92.69 83 ILE A O 1
ATOM 690 N N . TYR A 1 84 ? 8.539 12.75 8.852 1 94.25 84 TYR A N 1
ATOM 691 C CA . TYR A 1 84 ? 8.57 11.297 8.945 1 94.25 84 TYR A CA 1
ATOM 692 C C . TYR A 1 84 ? 7.57 10.789 9.969 1 94.25 84 TYR A C 1
ATOM 694 O O . TYR A 1 84 ? 6.957 9.734 9.781 1 94.25 84 TYR A O 1
ATOM 702 N N . GLU A 1 85 ? 7.414 11.539 11.016 1 95.94 85 GLU A N 1
ATOM 703 C CA . GLU A 1 85 ? 6.41 11.18 12.008 1 95.94 85 GLU A CA 1
ATOM 704 C C . GLU A 1 85 ? 5 11.305 11.445 1 95.94 85 GLU A C 1
ATOM 706 O O . GLU A 1 85 ? 4.137 10.469 11.711 1 95.94 85 GLU A O 1
ATOM 711 N N . ILE A 1 86 ? 4.758 12.336 10.695 1 96 86 ILE A N 1
ATOM 712 C CA . ILE A 1 86 ? 3.455 12.547 10.078 1 96 86 ILE A CA 1
ATOM 713 C C . ILE A 1 86 ? 3.152 11.406 9.109 1 96 86 ILE A C 1
ATOM 715 O O . ILE A 1 86 ? 2.078 10.805 9.164 1 96 86 ILE A O 1
ATOM 719 N N . TYR A 1 87 ? 4.117 11.062 8.258 1 94.62 87 TYR A N 1
ATOM 720 C CA . TYR A 1 87 ? 3.939 9.984 7.289 1 94.62 87 TYR A CA 1
ATOM 721 C C . TYR A 1 87 ? 3.693 8.656 7.992 1 94.62 87 TYR A C 1
ATOM 723 O O . TYR A 1 87 ? 2.859 7.863 7.555 1 94.62 87 TYR A O 1
ATOM 731 N N . ARG A 1 88 ? 4.438 8.453 9.055 1 96.12 88 ARG A N 1
ATOM 732 C CA . ARG A 1 88 ? 4.25 7.23 9.828 1 96.12 88 ARG A CA 1
ATOM 733 C C . ARG A 1 88 ? 2.83 7.141 10.375 1 96.12 88 ARG A C 1
ATOM 735 O O . ARG A 1 88 ? 2.199 6.086 10.305 1 96.12 88 ARG A O 1
ATOM 742 N N . ASP A 1 89 ? 2.363 8.227 10.906 1 97.56 89 ASP A N 1
ATOM 743 C CA . ASP A 1 89 ? 1.03 8.242 11.5 1 97.56 89 ASP A CA 1
ATOM 744 C C . ASP A 1 89 ? -0.048 8.031 10.445 1 97.56 89 ASP A C 1
ATOM 746 O O . ASP A 1 89 ? -1.02 7.309 10.672 1 97.56 89 ASP A O 1
ATOM 750 N N . ILE A 1 90 ? 0.111 8.633 9.305 1 97.5 90 ILE A N 1
ATOM 751 C CA . ILE A 1 90 ? -0.839 8.461 8.211 1 97.5 90 ILE A CA 1
ATOM 752 C C . ILE A 1 90 ? -0.815 7.016 7.719 1 97.5 90 ILE A C 1
ATOM 754 O O . ILE A 1 90 ? -1.867 6.414 7.488 1 97.5 90 ILE A O 1
ATOM 758 N N . THR A 1 91 ? 0.383 6.465 7.566 1 97.06 91 THR A N 1
ATOM 759 C CA . THR A 1 91 ? 0.521 5.07 7.16 1 97.06 91 THR A CA 1
ATOM 760 C C . THR A 1 91 ? -0.132 4.141 8.18 1 97.06 91 THR A C 1
ATOM 762 O O . THR A 1 91 ? -0.899 3.248 7.812 1 97.06 91 THR A O 1
ATOM 765 N N . SER A 1 92 ? 0.153 4.418 9.453 1 97.69 92 SER A N 1
ATOM 766 C CA . SER A 1 92 ? -0.425 3.602 10.516 1 97.69 92 SER A CA 1
ATOM 767 C C . SER A 1 92 ? -1.948 3.668 10.5 1 97.69 92 SER A C 1
ATOM 769 O O . SER A 1 92 ? -2.623 2.652 10.68 1 97.69 92 SER A O 1
ATOM 771 N N . LEU A 1 93 ? -2.463 4.828 10.344 1 98.31 93 LEU A N 1
ATOM 772 C CA . LEU A 1 93 ? -3.912 4.992 10.289 1 98.31 93 LEU A CA 1
ATOM 773 C C . LEU A 1 93 ? -4.488 4.285 9.062 1 98.31 93 LEU A C 1
ATOM 775 O O . LEU A 1 93 ? -5.574 3.701 9.141 1 98.31 93 LEU A O 1
ATOM 779 N N . THR A 1 94 ? -3.812 4.324 7.938 1 98.06 94 THR A N 1
ATOM 780 C CA . THR A 1 94 ? -4.223 3.609 6.734 1 98.06 94 THR A CA 1
ATOM 781 C C . THR A 1 94 ? -4.297 2.107 6.992 1 98.06 94 THR A C 1
ATOM 783 O O . THR A 1 94 ? -5.297 1.464 6.668 1 98.06 94 THR A O 1
ATOM 786 N N . LEU A 1 95 ? -3.25 1.598 7.621 1 97.88 95 LEU A N 1
ATOM 787 C CA . LEU A 1 95 ? -3.219 0.178 7.957 1 97.88 95 LEU A CA 1
ATOM 788 C C . LEU A 1 95 ? -4.344 -0.177 8.922 1 97.88 95 LEU A C 1
ATOM 790 O O . LEU A 1 95 ? -4.961 -1.24 8.797 1 97.88 95 LEU A O 1
ATOM 794 N N . TYR A 1 96 ? -4.598 0.7 9.852 1 98.62 96 TYR A N 1
ATOM 795 C CA . TYR A 1 96 ? -5.688 0.496 10.805 1 98.62 96 TYR A CA 1
ATOM 796 C C . TYR A 1 96 ? -7.023 0.375 10.086 1 98.62 96 TYR A C 1
ATOM 798 O O . TYR A 1 96 ? -7.793 -0.552 10.344 1 98.62 96 TYR A O 1
ATOM 806 N N . ILE A 1 97 ? -7.289 1.277 9.18 1 98.44 97 ILE A N 1
ATOM 807 C CA . ILE A 1 97 ? -8.539 1.299 8.43 1 98.44 97 ILE A CA 1
ATOM 808 C C . ILE A 1 97 ? -8.695 -0.003 7.648 1 98.44 97 ILE A C 1
ATOM 810 O O . ILE A 1 97 ? -9.773 -0.604 7.633 1 98.44 97 ILE A O 1
ATOM 814 N N . MET A 1 98 ? -7.613 -0.427 7.055 1 97.56 98 MET A N 1
ATOM 815 C CA . MET A 1 98 ? -7.637 -1.678 6.301 1 97.56 98 MET A CA 1
ATOM 816 C C . MET A 1 98 ? -7.852 -2.869 7.23 1 97.56 98 MET A C 1
ATOM 818 O O . MET A 1 98 ? -8.633 -3.771 6.918 1 97.56 98 MET A O 1
ATOM 822 N N . SER A 1 99 ? -7.246 -2.85 8.406 1 98.06 99 SER A N 1
ATOM 823 C CA . SER A 1 99 ? -7.367 -3.959 9.352 1 98.06 99 SER A CA 1
ATOM 824 C C . SER A 1 99 ? -8.797 -4.109 9.852 1 98.06 99 SER A C 1
ATOM 826 O O . SER A 1 99 ? -9.219 -5.203 10.219 1 98.06 99 SER A O 1
ATOM 828 N N . LYS A 1 100 ? -9.508 -3.018 9.836 1 97.94 100 LYS A N 1
ATOM 829 C CA . LYS A 1 100 ? -10.883 -3.023 10.32 1 97.94 100 LYS A CA 1
ATOM 830 C C . LYS A 1 100 ? -11.859 -3.4 9.211 1 97.94 100 LYS A C 1
ATOM 832 O O . LYS A 1 100 ? -13.062 -3.541 9.453 1 97.94 100 LYS A O 1
ATOM 837 N N . LYS A 1 101 ? -11.391 -3.59 7.996 1 96.81 101 LYS A N 1
ATOM 838 C CA . LYS A 1 101 ? -12.164 -3.994 6.824 1 96.81 101 LYS A CA 1
ATOM 839 C C . LYS A 1 101 ? -13.172 -2.92 6.434 1 96.81 101 LYS A C 1
ATOM 841 O O . LYS A 1 101 ? -14.211 -3.221 5.836 1 96.81 101 LYS A O 1
ATOM 846 N N . TYR A 1 102 ? -12.82 -1.683 6.777 1 97.69 102 TYR A N 1
ATOM 847 C CA . TYR A 1 102 ? -13.781 -0.605 6.555 1 97.69 102 TYR A CA 1
ATOM 848 C C . TYR A 1 102 ? -13.914 -0.297 5.066 1 97.69 102 TYR A C 1
ATOM 850 O O . TYR A 1 102 ? -14.875 0.349 4.648 1 97.69 102 TYR A O 1
ATOM 858 N N . MET A 1 103 ? -12.914 -0.803 4.277 1 95.06 103 MET A N 1
ATOM 859 C CA . MET A 1 103 ? -12.922 -0.414 2.871 1 95.06 103 MET A CA 1
ATOM 860 C C . MET A 1 103 ? -13.062 -1.635 1.969 1 95.06 103 MET A C 1
ATOM 862 O O . MET A 1 103 ? -12.766 -1.567 0.773 1 95.06 103 MET A O 1
ATOM 866 N N . CYS A 1 104 ? -13.531 -2.723 2.5 1 95.06 104 CYS A N 1
ATOM 867 C CA . CYS A 1 104 ? -13.594 -3.971 1.748 1 95.06 104 CYS A CA 1
ATOM 868 C C . CYS A 1 104 ? -14.648 -3.891 0.65 1 95.06 104 CYS A C 1
ATOM 870 O O . CYS A 1 104 ? -14.508 -4.52 -0.399 1 95.06 104 CYS A O 1
ATOM 872 N N . ASN A 1 105 ? -15.688 -3.123 0.949 1 92.69 105 ASN A N 1
ATOM 873 C CA . ASN A 1 105 ? -16.703 -2.967 -0.085 1 92.69 105 ASN A CA 1
ATOM 874 C C . ASN A 1 105 ? -16.141 -2.268 -1.32 1 92.69 105 ASN A C 1
ATOM 876 O O . ASN A 1 105 ? -16.484 -2.623 -2.449 1 92.69 105 ASN A O 1
ATOM 880 N N . ILE A 1 106 ? -15.312 -1.263 -1.118 1 92.81 106 ILE A N 1
ATOM 881 C CA . ILE A 1 106 ? -14.664 -0.576 -2.23 1 92.81 106 ILE A CA 1
ATOM 882 C C . ILE A 1 106 ? -13.648 -1.508 -2.891 1 92.81 106 ILE A C 1
ATOM 884 O O . ILE A 1 106 ? -13.492 -1.498 -4.113 1 92.81 106 ILE A O 1
ATOM 888 N N . HIS A 1 107 ? -12.938 -2.258 -2.078 1 92.38 107 HIS A N 1
ATOM 889 C CA . HIS A 1 107 ? -11.984 -3.225 -2.619 1 92.38 107 HIS A CA 1
ATOM 890 C C . HIS A 1 107 ? -12.672 -4.203 -3.566 1 92.38 107 HIS A C 1
ATOM 892 O O . HIS A 1 107 ? -12.141 -4.523 -4.629 1 92.38 107 HIS A O 1
ATOM 898 N N . LYS A 1 108 ? -13.859 -4.656 -3.15 1 92.19 108 LYS A N 1
ATOM 899 C CA . LYS A 1 108 ? -14.633 -5.578 -3.979 1 92.19 108 LYS A CA 1
ATOM 900 C C . LYS A 1 108 ? -14.992 -4.941 -5.32 1 92.19 108 LYS A C 1
ATOM 902 O O . LYS A 1 108 ? -14.984 -5.617 -6.352 1 92.19 108 LYS A O 1
ATOM 907 N N . LYS A 1 109 ? -15.273 -3.695 -5.32 1 91.12 109 LYS A N 1
ATOM 908 C CA . LYS A 1 109 ? -15.594 -2.988 -6.555 1 91.12 109 LYS A CA 1
ATOM 909 C C . LYS A 1 109 ? -14.375 -2.912 -7.477 1 91.12 109 LYS A C 1
ATOM 911 O O . LYS A 1 109 ? -14.508 -2.99 -8.695 1 91.12 109 LYS A O 1
ATOM 916 N N . LEU A 1 110 ? -13.188 -2.727 -6.867 1 87.5 110 LEU A N 1
ATOM 917 C CA . LEU A 1 110 ? -11.945 -2.635 -7.629 1 87.5 110 LEU A CA 1
ATOM 918 C C . LEU A 1 110 ? -11.523 -4.004 -8.148 1 87.5 110 LEU A C 1
ATOM 920 O O . LEU A 1 110 ? -10.953 -4.113 -9.234 1 87.5 110 LEU A O 1
ATOM 924 N N . ASP A 1 111 ? -11.758 -5.031 -7.371 1 87.56 111 ASP A N 1
ATOM 925 C CA . ASP A 1 111 ? -11.406 -6.414 -7.691 1 87.56 111 ASP A CA 1
ATOM 926 C C . ASP A 1 111 ? -12.562 -7.363 -7.375 1 87.56 111 ASP A C 1
ATOM 928 O O . ASP A 1 111 ? -12.672 -7.859 -6.254 1 87.56 111 ASP A O 1
ATOM 932 N N . PRO A 1 112 ? -13.281 -7.723 -8.352 1 86.38 112 PRO A N 1
ATOM 933 C CA . PRO A 1 112 ? -14.492 -8.516 -8.133 1 86.38 112 PRO A CA 1
ATOM 934 C C . PRO A 1 112 ? -14.195 -9.906 -7.582 1 86.38 112 PRO A C 1
ATOM 936 O O . PRO A 1 112 ? -15.094 -10.578 -7.066 1 86.38 112 PRO A O 1
ATOM 939 N N . GLU A 1 113 ? -12.992 -10.344 -7.641 1 83.94 113 GLU A N 1
ATOM 940 C CA . GLU A 1 113 ? -12.633 -11.648 -7.105 1 83.94 113 GLU A CA 1
ATOM 941 C C . GLU A 1 113 ? -12.57 -11.625 -5.582 1 83.94 113 GLU A C 1
ATOM 943 O O . GLU A 1 113 ? -12.57 -12.68 -4.938 1 83.94 113 GLU A O 1
ATOM 948 N N . ILE A 1 114 ? -12.484 -10.484 -5.066 1 88.44 114 ILE A N 1
ATOM 949 C CA . ILE A 1 114 ? -12.391 -10.352 -3.615 1 88.44 114 ILE A CA 1
ATOM 950 C C . ILE A 1 114 ? -13.773 -10.484 -2.992 1 88.44 114 ILE A C 1
ATOM 952 O O . ILE A 1 114 ? -14.719 -9.805 -3.416 1 88.44 114 ILE A O 1
ATOM 956 N N . ASP A 1 115 ? -13.945 -11.367 -2.064 1 93.38 115 ASP A N 1
ATOM 957 C CA . ASP A 1 115 ? -15.133 -11.508 -1.22 1 93.38 115 ASP A CA 1
ATOM 958 C C . ASP A 1 115 ? -14.836 -11.086 0.216 1 93.38 115 ASP A C 1
ATOM 960 O O . ASP A 1 115 ? -14.156 -11.797 0.957 1 93.38 115 ASP A O 1
ATOM 964 N N . PRO A 1 116 ? -15.406 -10.008 0.646 1 93.5 116 PRO A N 1
ATOM 965 C CA . PRO A 1 116 ? -15.102 -9.484 1.979 1 93.5 116 PRO A CA 1
ATOM 966 C C . PRO A 1 116 ? -15.422 -10.477 3.094 1 93.5 116 PRO A C 1
ATOM 968 O O . PRO A 1 116 ? -14.812 -10.422 4.168 1 93.5 116 PRO A O 1
ATOM 971 N N . LEU A 1 117 ? -16.328 -11.344 2.881 1 95.06 117 LEU A N 1
ATOM 972 C CA . LEU A 1 117 ? -16.719 -12.312 3.904 1 95.06 117 LEU A CA 1
ATOM 973 C C . LEU A 1 117 ? -15.664 -13.406 4.035 1 95.06 117 LEU A C 1
ATOM 975 O O . LEU A 1 117 ? -15.508 -14 5.109 1 95.06 117 LEU A O 1
ATOM 979 N N . LYS A 1 118 ? -14.945 -13.562 3.027 1 94.56 118 LYS A N 1
ATOM 980 C CA . LYS A 1 118 ? -13.961 -14.648 3.016 1 94.56 118 LYS A CA 1
ATOM 981 C C . LYS A 1 118 ? -12.547 -14.109 3.227 1 94.56 118 LYS A C 1
ATOM 983 O O . LYS A 1 118 ? -11.68 -14.828 3.723 1 94.56 118 LYS A O 1
ATOM 988 N N . CYS A 1 119 ? -12.344 -12.922 2.908 1 94.69 119 CYS A N 1
ATOM 989 C CA . CYS A 1 119 ? -11 -12.36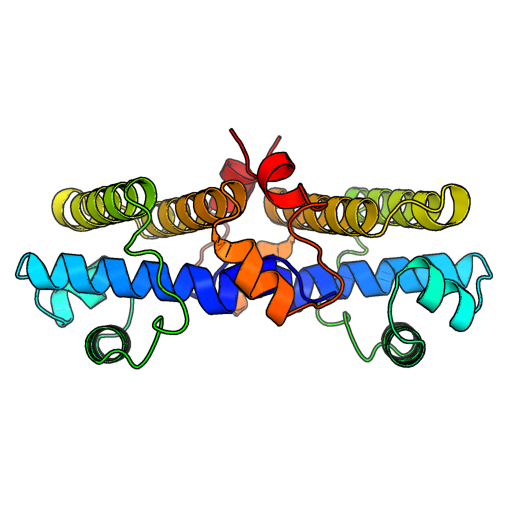7 2.955 1 94.69 119 CYS A CA 1
ATOM 990 C C . CYS A 1 119 ? -10.664 -11.867 4.359 1 94.69 119 CYS A C 1
ATOM 992 O O . CYS A 1 119 ? -11.469 -11.188 4.992 1 94.69 119 CYS A O 1
ATOM 994 N N . ASN A 1 120 ? -9.492 -12.195 4.832 1 95.62 120 ASN A N 1
ATOM 995 C CA . ASN A 1 120 ? -9.023 -11.727 6.133 1 95.62 120 ASN A CA 1
ATOM 996 C C . ASN A 1 120 ? -7.562 -11.289 6.078 1 95.62 120 ASN A C 1
ATOM 998 O O . ASN A 1 120 ? -6.867 -11.297 7.094 1 95.62 120 ASN A O 1
ATOM 1002 N N . ILE A 1 121 ? -7.125 -10.867 4.938 1 95.44 121 ILE A N 1
ATOM 1003 C CA . ILE A 1 121 ? -5.723 -10.539 4.715 1 95.44 121 ILE A CA 1
ATOM 1004 C C . ILE A 1 121 ? -5.336 -9.312 5.547 1 95.44 121 ILE A C 1
ATOM 1006 O O . ILE A 1 121 ? -4.371 -9.359 6.316 1 95.44 121 ILE A O 1
ATOM 1010 N N . CYS A 1 122 ? -6.113 -8.289 5.461 1 97.25 122 CYS A N 1
ATOM 1011 C CA . CYS A 1 122 ? -5.738 -7.047 6.117 1 97.25 122 CYS A CA 1
ATOM 1012 C C . CYS A 1 122 ? -5.801 -7.188 7.633 1 97.25 122 CYS A C 1
ATOM 1014 O O . CYS A 1 122 ? -4.871 -6.797 8.336 1 97.25 122 CYS A O 1
ATOM 1016 N N . PRO A 1 123 ? -6.906 -7.805 8.188 1 97.44 123 PRO A N 1
ATOM 1017 C CA . PRO A 1 123 ? -6.895 -8.031 9.641 1 97.44 123 PRO A CA 1
ATOM 1018 C C . PRO A 1 123 ? -5.703 -8.867 10.094 1 97.44 123 PRO A C 1
ATOM 1020 O O . PRO A 1 123 ? -5.125 -8.602 11.148 1 97.44 123 PRO A O 1
ATOM 1023 N N . GLU A 1 124 ? -5.309 -9.805 9.328 1 96.38 124 GLU A N 1
ATOM 1024 C CA . GLU A 1 124 ? -4.223 -10.703 9.703 1 96.38 124 GLU A CA 1
ATOM 1025 C C . GLU A 1 124 ? -2.871 -10 9.625 1 96.38 124 GLU A C 1
ATOM 1027 O O . GLU A 1 124 ? -2.01 -10.203 10.484 1 96.38 124 GLU A O 1
ATOM 1032 N N . LEU A 1 125 ? -2.693 -9.156 8.617 1 96.69 125 LEU A N 1
ATOM 1033 C CA . LEU A 1 125 ? -1.378 -8.578 8.367 1 96.69 125 LEU A CA 1
ATOM 1034 C C . LEU A 1 125 ? -1.223 -7.246 9.094 1 96.69 125 LEU A C 1
ATOM 1036 O O . LEU A 1 125 ? -0.11 -6.859 9.461 1 96.69 125 LEU A O 1
ATOM 1040 N N . PHE A 1 126 ? -2.348 -6.598 9.281 1 96.44 126 PHE A N 1
ATOM 1041 C CA . PHE A 1 126 ? -2.238 -5.238 9.789 1 96.44 126 PHE A CA 1
ATOM 1042 C C . PHE A 1 126 ? -2.9 -5.117 11.156 1 96.44 126 PHE A C 1
ATOM 1044 O O . PHE A 1 126 ? -2.83 -4.062 11.797 1 96.44 126 PHE A O 1
ATOM 1051 N N . GLY A 1 127 ? -3.576 -6.227 11.57 1 90.12 127 GLY A N 1
ATOM 1052 C CA . GLY A 1 127 ? -4.281 -6.18 12.844 1 90.12 127 GLY A CA 1
ATOM 1053 C C . GLY A 1 127 ? -3.365 -6.34 14.039 1 90.12 127 GLY A C 1
ATOM 1054 O O . GLY A 1 127 ? -2.365 -7.059 13.969 1 90.12 127 GLY A O 1
ATOM 1055 N N . ASN A 1 128 ? -3.375 -5.391 15.094 1 73.31 128 ASN A N 1
ATOM 1056 C CA . ASN A 1 128 ? -2.68 -5.543 16.359 1 73.31 128 ASN A CA 1
ATOM 1057 C C . ASN A 1 128 ? -3.48 -6.402 17.344 1 73.31 128 ASN A C 1
ATOM 1059 O O . ASN A 1 128 ? -4.707 -6.461 17.266 1 73.31 128 ASN A O 1
ATOM 1063 N N . MET B 1 1 ? 2.266 13.727 -0.469 1 58.56 1 MET B N 1
ATOM 1064 C CA . MET B 1 1 ? 3.297 12.727 -0.19 1 58.56 1 MET B CA 1
ATOM 1065 C C . MET B 1 1 ? 3.131 11.508 -1.089 1 58.56 1 MET B C 1
ATOM 1067 O O . MET B 1 1 ? 2.008 11.062 -1.333 1 58.56 1 MET B O 1
ATOM 1071 N N . LYS B 1 2 ? 4.07 11.32 -2.033 1 62.25 2 LYS B N 1
ATOM 1072 C CA . LYS B 1 2 ? 4.004 10.031 -2.715 1 62.25 2 LYS B CA 1
ATOM 1073 C C . LYS B 1 2 ? 4.309 8.891 -1.754 1 62.25 2 LYS B C 1
ATOM 1075 O O . LYS B 1 2 ? 5.41 8.805 -1.208 1 62.25 2 LYS B O 1
ATOM 1080 N N . SER B 1 3 ? 3.229 8.047 -1.436 1 77.12 3 SER B N 1
ATOM 1081 C CA . SER B 1 3 ? 3.092 7.117 -0.321 1 77.12 3 SER B CA 1
ATOM 1082 C C . SER B 1 3 ? 3.811 5.805 -0.607 1 77.12 3 SER B C 1
ATOM 1084 O O . SER B 1 3 ? 4.109 5.492 -1.762 1 77.12 3 SER B O 1
ATOM 1086 N N . ILE B 1 4 ? 4.41 5.25 0.349 1 92.38 4 ILE B N 1
ATOM 1087 C CA . ILE B 1 4 ? 4.949 3.893 0.337 1 92.38 4 ILE B CA 1
ATOM 1088 C C . ILE B 1 4 ? 3.955 2.951 -0.34 1 92.38 4 ILE B C 1
ATOM 1090 O O . ILE B 1 4 ? 4.352 1.964 -0.964 1 92.38 4 ILE B O 1
ATOM 1094 N N . PHE B 1 5 ? 2.723 3.355 -0.411 1 95.44 5 PHE B N 1
ATOM 1095 C CA . PHE B 1 5 ? 1.701 2.504 -1.01 1 95.44 5 PHE B CA 1
ATOM 1096 C C . PHE B 1 5 ? 1.736 2.602 -2.529 1 95.44 5 PHE B C 1
ATOM 1098 O O . PHE B 1 5 ? 1.448 1.627 -3.227 1 95.44 5 PHE B O 1
ATOM 1105 N N . GLU B 1 6 ? 2.072 3.799 -2.99 1 94.12 6 GLU B N 1
ATOM 1106 C CA . GLU B 1 6 ? 2.287 3.918 -4.43 1 94.12 6 GLU B CA 1
ATOM 1107 C C . GLU B 1 6 ? 3.461 3.057 -4.887 1 94.12 6 GLU B C 1
ATOM 1109 O O . GLU B 1 6 ? 3.375 2.373 -5.906 1 94.12 6 GLU B O 1
ATOM 1114 N N . LEU B 1 7 ? 4.566 3.158 -4.176 1 95 7 LEU B N 1
ATOM 1115 C CA . LEU B 1 7 ? 5.746 2.342 -4.445 1 95 7 LEU B CA 1
ATOM 1116 C C . LEU B 1 7 ? 5.383 0.862 -4.488 1 95 7 LEU B C 1
ATOM 1118 O O . LEU B 1 7 ? 5.793 0.143 -5.402 1 95 7 LEU B O 1
ATOM 1122 N N . ALA B 1 8 ? 4.637 0.417 -3.494 1 96.5 8 ALA B N 1
ATOM 1123 C CA . ALA B 1 8 ? 4.223 -0.981 -3.406 1 96.5 8 ALA B CA 1
ATOM 1124 C C . ALA B 1 8 ? 3.357 -1.374 -4.602 1 96.5 8 ALA B C 1
ATOM 1126 O O . ALA B 1 8 ? 3.605 -2.395 -5.246 1 96.5 8 ALA B O 1
ATOM 1127 N N . TYR B 1 9 ? 2.443 -0.519 -4.91 1 95.5 9 TYR B N 1
ATOM 1128 C CA . TYR B 1 9 ? 1.435 -0.822 -5.922 1 95.5 9 TYR B CA 1
ATOM 1129 C C . TYR B 1 9 ? 2.035 -0.788 -7.32 1 95.5 9 TYR B C 1
ATOM 1131 O O . TYR B 1 9 ? 1.8 -1.691 -8.125 1 95.5 9 TYR B O 1
ATOM 1139 N N . ARG B 1 10 ? 2.854 0.162 -7.609 1 94.62 10 ARG B N 1
ATOM 1140 C CA . ARG B 1 10 ? 3.283 0.405 -8.984 1 94.62 10 ARG B CA 1
ATOM 1141 C C . ARG B 1 10 ? 4.574 -0.345 -9.289 1 94.62 10 ARG B C 1
ATOM 1143 O O . ARG B 1 10 ? 4.875 -0.619 -10.453 1 94.62 10 ARG B O 1
ATOM 1150 N N . TYR B 1 11 ? 5.289 -0.695 -8.258 1 96.19 11 TYR B N 1
ATOM 1151 C CA . TYR B 1 11 ? 6.629 -1.189 -8.562 1 96.19 11 TYR B CA 1
ATOM 1152 C C . TYR B 1 11 ? 6.867 -2.547 -7.91 1 96.19 11 TYR B C 1
ATOM 1154 O O . TYR B 1 11 ? 7.227 -3.512 -8.586 1 96.19 11 TYR B O 1
ATOM 1162 N N . ILE B 1 12 ? 6.602 -2.672 -6.664 1 97.56 12 ILE B N 1
ATOM 1163 C CA . ILE B 1 12 ? 7.023 -3.869 -5.941 1 97.56 12 ILE B CA 1
ATOM 1164 C C . ILE B 1 12 ? 6.109 -5.039 -6.305 1 97.56 12 ILE B C 1
ATOM 1166 O O . ILE B 1 12 ? 6.586 -6.117 -6.668 1 97.56 12 ILE B O 1
ATOM 1170 N N . VAL B 1 13 ? 4.832 -4.836 -6.258 1 97.38 13 VAL B N 1
ATOM 1171 C CA . VAL B 1 13 ? 3.877 -5.91 -6.516 1 97.38 13 VAL B CA 1
ATOM 1172 C C . VAL B 1 13 ? 4.027 -6.402 -7.953 1 97.38 13 VAL B C 1
ATOM 1174 O O . VAL B 1 13 ? 4.145 -7.605 -8.188 1 97.38 13 VAL B O 1
ATOM 1177 N N . PRO B 1 14 ? 4.109 -5.492 -8.914 1 96.81 14 PRO B N 1
ATOM 1178 C CA . PRO B 1 14 ? 4.301 -5.98 -10.281 1 96.81 14 PRO B CA 1
ATOM 1179 C C . PRO B 1 14 ? 5.605 -6.758 -10.445 1 96.81 14 PRO B C 1
ATOM 1181 O O . PRO B 1 14 ? 5.648 -7.742 -11.195 1 96.81 14 PRO B O 1
ATOM 1184 N N . TYR B 1 15 ? 6.633 -6.371 -9.812 1 98.31 15 TYR B N 1
ATOM 1185 C CA . TYR B 1 15 ? 7.891 -7.105 -9.859 1 98.31 15 TYR B CA 1
ATOM 1186 C C . TYR B 1 15 ? 7.723 -8.516 -9.312 1 98.31 15 TYR B C 1
ATOM 1188 O O . TYR B 1 15 ? 8.188 -9.484 -9.914 1 98.31 15 TYR B O 1
ATOM 1196 N N . ILE B 1 16 ? 7.066 -8.633 -8.18 1 98.31 16 ILE B N 1
ATOM 1197 C CA . ILE B 1 16 ? 6.828 -9.922 -7.547 1 98.31 16 ILE B CA 1
ATOM 1198 C C . ILE B 1 16 ? 6.027 -10.82 -8.484 1 98.31 16 ILE B C 1
ATOM 1200 O O . ILE B 1 16 ? 6.395 -11.969 -8.727 1 98.31 16 ILE B O 1
ATOM 1204 N N . ASN B 1 17 ? 5.012 -10.25 -9.031 1 97.44 17 ASN B N 1
ATOM 1205 C CA . ASN B 1 17 ? 4.164 -11.031 -9.93 1 97.44 17 ASN B CA 1
ATOM 1206 C C . ASN B 1 17 ? 4.945 -11.531 -11.141 1 97.44 17 ASN B C 1
ATOM 1208 O O . ASN B 1 17 ? 4.836 -12.703 -11.508 1 97.44 17 ASN B O 1
ATOM 1212 N N . ARG B 1 18 ? 5.695 -10.656 -11.664 1 98.38 18 ARG B N 1
ATOM 1213 C CA . ARG B 1 18 ? 6.484 -11.062 -12.828 1 98.38 18 ARG B CA 1
ATOM 1214 C C . ARG B 1 18 ? 7.426 -12.203 -12.477 1 98.38 18 ARG B C 1
ATOM 1216 O O . ARG B 1 18 ? 7.508 -13.195 -13.211 1 98.38 18 ARG B O 1
ATOM 1223 N N . ARG B 1 19 ? 8.117 -12.07 -11.406 1 98.5 19 ARG B N 1
ATOM 1224 C CA . ARG B 1 19 ? 9.102 -13.078 -11.023 1 98.5 19 ARG B CA 1
ATOM 1225 C C . ARG B 1 19 ? 8.422 -14.422 -10.742 1 98.5 19 ARG B C 1
ATOM 1227 O O . ARG B 1 19 ? 8.945 -15.469 -11.125 1 98.5 19 ARG B O 1
ATOM 1234 N N . ILE B 1 20 ? 7.281 -14.391 -10.078 1 98.62 20 ILE B N 1
ATOM 1235 C CA . ILE B 1 20 ? 6.539 -15.609 -9.805 1 98.62 20 ILE B CA 1
ATOM 1236 C C . ILE B 1 20 ? 6.156 -16.297 -11.117 1 98.62 20 ILE B C 1
ATOM 1238 O O . ILE B 1 20 ? 6.34 -17.5 -11.273 1 98.62 20 ILE B O 1
ATOM 1242 N N . VAL B 1 21 ? 5.656 -15.484 -12.023 1 98.69 21 VAL B N 1
ATOM 1243 C CA . VAL B 1 21 ? 5.285 -15.992 -13.344 1 98.69 21 VAL B CA 1
ATOM 1244 C C . VAL B 1 21 ? 6.5 -16.625 -14.008 1 98.69 21 VAL B C 1
ATOM 1246 O O . VAL B 1 21 ? 6.422 -17.75 -14.531 1 98.69 21 VAL B O 1
ATOM 1249 N N . GLU B 1 22 ? 7.59 -15.984 -14 1 98.69 22 GLU B N 1
ATOM 1250 C CA . GLU B 1 22 ? 8.812 -16.469 -14.633 1 98.69 22 GLU B CA 1
ATOM 1251 C C . GLU B 1 22 ? 9.273 -17.781 -14.008 1 98.69 22 GLU B C 1
ATOM 1253 O O . GLU B 1 22 ? 9.656 -18.719 -14.727 1 98.69 22 GLU B O 1
ATOM 1258 N N . ILE B 1 23 ? 9.273 -17.828 -12.719 1 98.62 23 ILE B N 1
ATOM 1259 C CA . ILE B 1 23 ? 9.711 -19.031 -12.023 1 98.62 23 ILE B CA 1
ATOM 1260 C C . ILE B 1 23 ? 8.797 -20.188 -12.383 1 98.62 23 ILE B C 1
ATOM 1262 O O . ILE B 1 23 ? 9.273 -21.297 -12.68 1 98.62 23 ILE B O 1
ATOM 1266 N N . MET B 1 24 ? 7.496 -19.938 -12.375 1 98.81 24 MET B N 1
ATOM 1267 C CA . MET B 1 24 ? 6.551 -21 -12.719 1 98.81 24 MET B CA 1
ATOM 1268 C C . MET B 1 24 ? 6.75 -21.469 -14.156 1 98.81 24 MET B C 1
ATOM 1270 O O . MET B 1 24 ? 6.668 -22.656 -14.445 1 98.81 24 MET B O 1
ATOM 1274 N N . TYR B 1 25 ? 7.008 -20.578 -15.031 1 98.75 25 TYR B N 1
ATOM 1275 C CA . TYR B 1 25 ? 7.277 -20.906 -16.422 1 98.75 25 TYR B CA 1
ATOM 1276 C C . TYR B 1 25 ? 8.539 -21.75 -16.547 1 98.75 25 TYR B C 1
ATOM 1278 O O . TYR B 1 25 ? 8.57 -22.719 -17.328 1 98.75 25 TYR B O 1
ATOM 1286 N N . GLN B 1 26 ? 9.516 -21.453 -15.812 1 98.31 26 GLN B N 1
ATOM 1287 C CA . GLN B 1 26 ? 10.781 -22.188 -15.812 1 98.31 26 GLN B CA 1
ATOM 1288 C C . GLN B 1 26 ? 10.594 -23.594 -15.281 1 98.31 26 GLN B C 1
ATOM 1290 O O . GLN B 1 26 ? 11.344 -24.516 -15.648 1 98.31 26 GLN B O 1
ATOM 1295 N N . HIS B 1 27 ? 9.633 -23.75 -14.492 1 98.12 27 HIS B N 1
ATOM 1296 C CA . HIS B 1 27 ? 9.305 -25.062 -13.953 1 98.12 27 HIS B CA 1
ATOM 1297 C C . HIS B 1 27 ? 8.492 -25.891 -14.953 1 98.12 27 HIS B C 1
ATOM 1299 O O . HIS B 1 27 ? 8.055 -27 -14.641 1 98.12 27 HIS B O 1
ATOM 1305 N N . GLY B 1 28 ? 8.156 -25.297 -16.078 1 98.19 28 GLY B N 1
ATOM 1306 C CA . GLY B 1 28 ? 7.574 -26.062 -17.172 1 98.19 28 GLY B CA 1
ATOM 1307 C C . GLY B 1 28 ? 6.078 -25.828 -17.312 1 98.19 28 GLY B C 1
ATOM 1308 O O . GLY B 1 28 ? 5.418 -26.516 -18.094 1 98.19 28 GLY B O 1
ATOM 1309 N N . LEU B 1 29 ? 5.508 -24.938 -16.531 1 98.62 29 LEU B N 1
ATOM 1310 C CA . LEU B 1 29 ? 4.082 -24.672 -16.656 1 98.62 29 LEU B CA 1
ATOM 1311 C C . LEU B 1 29 ? 3.791 -23.844 -17.906 1 98.62 29 LEU B C 1
ATOM 1313 O O . LEU B 1 29 ? 4.566 -22.938 -18.25 1 98.62 29 LEU B O 1
ATOM 1317 N N . SER B 1 30 ? 2.648 -24.125 -18.516 1 98.44 30 SER B N 1
ATOM 1318 C CA . SER B 1 30 ? 2.199 -23.328 -19.641 1 98.44 30 SER B CA 1
ATOM 1319 C C . SER B 1 30 ? 1.609 -22 -19.172 1 98.44 30 SER B C 1
ATOM 1321 O O . SER B 1 30 ? 1.312 -21.828 -17.984 1 98.44 30 SER B O 1
ATOM 1323 N N . GLU B 1 31 ? 1.464 -21.078 -20.172 1 98.44 31 GLU B N 1
ATOM 1324 C CA . GLU B 1 31 ? 0.857 -19.781 -19.859 1 98.44 31 GLU B CA 1
ATOM 1325 C C . GLU B 1 31 ? -0.56 -19.953 -19.312 1 98.44 31 GLU B C 1
ATOM 1327 O O . GLU B 1 31 ? -0.97 -19.25 -18.391 1 98.44 31 GLU B O 1
ATOM 1332 N N . ILE B 1 32 ? -1.293 -20.953 -19.828 1 98.44 32 ILE B N 1
ATOM 1333 C CA . ILE B 1 32 ? -2.672 -21.203 -19.438 1 98.44 32 ILE B CA 1
ATOM 1334 C C . ILE B 1 32 ? -2.707 -21.75 -18 1 98.44 32 ILE B C 1
ATOM 1336 O O . ILE B 1 32 ? -3.541 -21.328 -17.203 1 98.44 32 ILE B O 1
ATOM 1340 N N . GLU B 1 33 ? -1.831 -22.625 -17.688 1 98.25 33 GLU B N 1
ATOM 1341 C CA . GLU B 1 33 ? -1.755 -23.172 -16.344 1 98.25 33 GLU B CA 1
ATOM 1342 C C . GLU B 1 33 ? -1.392 -22.109 -15.32 1 98.25 33 GLU B C 1
ATOM 1344 O O . GLU B 1 33 ? -1.984 -22.047 -14.242 1 98.25 33 GLU B O 1
ATOM 1349 N N . ILE B 1 34 ? -0.418 -21.297 -15.664 1 98.56 34 ILE B N 1
ATOM 1350 C CA . ILE B 1 34 ? 0.014 -20.219 -14.781 1 98.56 34 ILE B CA 1
ATOM 1351 C C . ILE B 1 34 ? -1.147 -19.266 -14.531 1 98.56 34 ILE B C 1
ATOM 1353 O O . ILE B 1 34 ? -1.418 -18.891 -13.391 1 98.56 34 ILE B O 1
ATOM 1357 N N . ALA B 1 35 ? -1.838 -18.875 -15.594 1 97.75 35 ALA B N 1
ATOM 1358 C CA . ALA B 1 35 ? -2.984 -17.984 -15.5 1 97.75 35 ALA B CA 1
ATOM 1359 C C . ALA B 1 35 ? -4.035 -18.531 -14.547 1 97.75 35 ALA B C 1
ATOM 1361 O O . ALA B 1 35 ? -4.59 -17.797 -13.727 1 97.75 35 ALA B O 1
ATOM 1362 N N . ARG B 1 36 ? -4.289 -19.797 -14.641 1 96.81 36 ARG B N 1
ATOM 1363 C CA . ARG B 1 36 ? -5.281 -20.453 -13.797 1 96.81 36 ARG B CA 1
ATOM 1364 C C . ARG B 1 36 ? -4.844 -20.453 -12.336 1 96.81 36 ARG B C 1
ATOM 1366 O O . ARG B 1 36 ? -5.633 -20.109 -11.445 1 96.81 36 ARG B O 1
ATOM 1373 N N . LYS B 1 37 ? -3.623 -20.766 -12.094 1 96.94 37 LYS B N 1
ATOM 1374 C CA . LYS B 1 37 ? -3.135 -20.906 -10.727 1 96.94 37 LYS B CA 1
ATOM 1375 C C . LYS B 1 37 ? -3.061 -19.562 -10.031 1 96.94 37 LYS B C 1
ATOM 1377 O O . LYS B 1 37 ? -3.277 -19.469 -8.82 1 96.94 37 LYS B O 1
ATOM 1382 N N . LEU B 1 38 ? -2.771 -18.531 -10.781 1 95.81 38 LEU B N 1
ATOM 1383 C CA . LEU B 1 38 ? -2.619 -17.203 -10.211 1 95.81 38 LEU B CA 1
ATOM 1384 C C . LEU B 1 38 ? -3.914 -16.406 -10.336 1 95.81 38 LEU B C 1
ATOM 1386 O O . LEU B 1 38 ? -4.023 -15.297 -9.805 1 95.81 38 LEU B O 1
ATOM 1390 N N . ARG B 1 39 ? -4.863 -16.938 -11.047 1 91.25 39 ARG B N 1
ATOM 1391 C CA . ARG B 1 39 ? -6.156 -16.312 -11.273 1 91.25 39 ARG B CA 1
ATOM 1392 C C . ARG B 1 39 ? -5.988 -14.969 -11.984 1 91.25 39 ARG B C 1
ATOM 1394 O O . ARG B 1 39 ? -6.531 -13.953 -11.547 1 91.25 39 ARG B O 1
ATOM 1401 N N . ILE B 1 40 ? -5.203 -14.961 -13.008 1 93.94 40 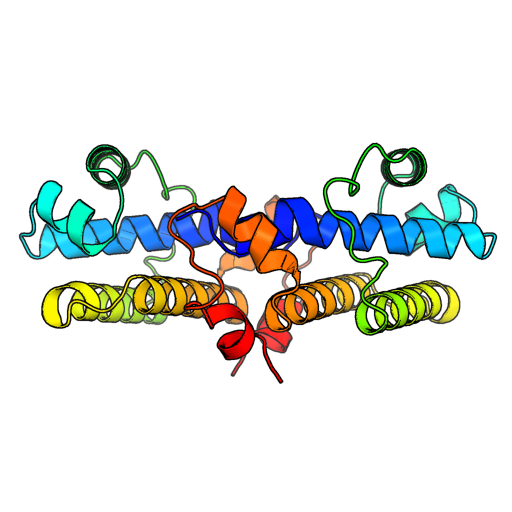ILE B N 1
ATOM 1402 C CA . ILE B 1 40 ? -5.051 -13.828 -13.914 1 93.94 40 ILE B CA 1
ATOM 1403 C C . ILE B 1 40 ? -5.281 -14.281 -15.352 1 93.94 40 ILE B C 1
ATOM 1405 O O . ILE B 1 40 ? -5.461 -15.477 -15.609 1 93.94 40 ILE B O 1
ATOM 1409 N N . THR B 1 41 ? -5.344 -13.297 -16.25 1 94.19 41 THR B N 1
ATOM 1410 C CA . THR B 1 41 ? -5.594 -13.656 -17.641 1 94.19 41 THR B CA 1
ATOM 1411 C C . THR B 1 41 ? -4.316 -14.141 -18.312 1 94.19 41 THR B C 1
ATOM 1413 O O . THR B 1 41 ? -3.215 -13.734 -17.938 1 94.19 41 THR B O 1
ATOM 1416 N N . PRO B 1 42 ? -4.523 -15.102 -19.25 1 97.38 42 PRO B N 1
ATOM 1417 C CA . PRO B 1 42 ? -3.342 -15.5 -20.016 1 97.38 42 PRO B CA 1
ATOM 1418 C C . PRO B 1 42 ? -2.609 -14.32 -20.641 1 97.38 42 PRO B C 1
ATOM 1420 O O . PRO B 1 42 ? -1.38 -14.336 -20.75 1 97.38 42 PRO B O 1
ATOM 1423 N N . SER B 1 43 ? -3.352 -13.297 -21.031 1 97.19 43 SER B N 1
ATOM 1424 C CA . SER B 1 43 ? -2.742 -12.094 -21.578 1 97.19 43 SER B CA 1
ATOM 1425 C C . SER B 1 43 ? -1.816 -11.43 -20.562 1 97.19 43 SER B C 1
ATOM 1427 O O . SER B 1 43 ? -0.744 -10.938 -20.922 1 97.19 43 SER B O 1
ATOM 1429 N N . ALA B 1 44 ? -2.217 -11.453 -19.328 1 96 44 ALA B N 1
ATOM 1430 C CA . ALA B 1 44 ? -1.367 -10.898 -18.281 1 96 44 ALA B CA 1
ATOM 1431 C C . ALA B 1 44 ? -0.082 -11.703 -18.125 1 96 44 ALA B C 1
ATOM 1433 O O . ALA B 1 44 ? 1 -11.133 -17.969 1 96 44 ALA B O 1
ATOM 1434 N N . VAL B 1 45 ? -0.156 -13.008 -18.188 1 98.25 45 VAL B N 1
ATOM 1435 C CA . VAL B 1 45 ? 1.015 -13.875 -18.109 1 98.25 45 VAL B CA 1
ATOM 1436 C C . VAL B 1 45 ? 1.973 -13.57 -19.25 1 98.25 45 VAL B C 1
ATOM 1438 O O . VAL B 1 45 ? 3.176 -13.398 -19.031 1 98.25 45 VAL B O 1
ATOM 1441 N N . SER B 1 46 ? 1.456 -13.461 -20.406 1 98.19 46 SER B N 1
ATOM 1442 C CA . SER B 1 46 ? 2.266 -13.18 -21.594 1 98.19 46 SER B CA 1
ATOM 1443 C C . SER B 1 46 ? 3.008 -11.852 -21.438 1 98.19 46 SER B C 1
ATOM 1445 O O . SER B 1 46 ? 4.164 -11.734 -21.859 1 98.19 46 SER B O 1
ATOM 1447 N N . ARG B 1 47 ? 2.35 -10.891 -20.938 1 97.44 47 ARG B N 1
ATOM 1448 C CA . ARG B 1 47 ? 2.961 -9.578 -20.766 1 97.44 47 ARG B CA 1
ATOM 1449 C C . ARG B 1 47 ? 4.098 -9.633 -19.75 1 97.44 47 ARG B C 1
ATOM 1451 O O . ARG B 1 47 ? 5.125 -8.969 -19.922 1 97.44 47 ARG B O 1
ATOM 1458 N N . TYR B 1 48 ? 3.885 -10.359 -18.688 1 97.88 48 TYR B N 1
ATOM 1459 C CA . TYR B 1 48 ? 4.965 -10.531 -17.719 1 97.88 48 TYR B CA 1
ATOM 1460 C C . TYR B 1 48 ? 6.16 -11.234 -18.344 1 97.88 48 TYR B C 1
ATOM 1462 O O . TYR B 1 48 ? 7.305 -10.812 -18.172 1 97.88 48 TYR B O 1
ATOM 1470 N N . LEU B 1 49 ? 5.902 -12.266 -19.078 1 98.38 49 LEU B N 1
ATOM 1471 C CA . LEU B 1 49 ? 6.973 -13.039 -19.688 1 98.38 49 LEU B CA 1
ATOM 1472 C C . LEU B 1 49 ? 7.695 -12.211 -20.75 1 98.38 49 LEU B C 1
ATOM 1474 O O . LEU B 1 49 ? 8.906 -12.359 -20.938 1 98.38 49 LEU B O 1
ATOM 1478 N N . ALA B 1 50 ? 6.977 -11.352 -21.391 1 97.94 50 ALA B N 1
ATOM 1479 C CA . ALA B 1 50 ? 7.543 -10.484 -22.422 1 97.94 50 ALA B CA 1
ATOM 1480 C C . ALA B 1 50 ? 8.195 -9.258 -21.797 1 97.94 50 ALA B C 1
ATOM 1482 O O . ALA B 1 50 ? 8.664 -8.367 -22.516 1 97.94 50 ALA B O 1
ATOM 1483 N N . LYS B 1 51 ? 8.211 -9.156 -20.547 1 96.44 51 LYS B N 1
ATOM 1484 C CA . LYS B 1 51 ? 8.844 -8.07 -19.812 1 96.44 51 LYS B CA 1
ATOM 1485 C C . LYS B 1 51 ? 8.188 -6.73 -20.141 1 96.44 51 LYS B C 1
ATOM 1487 O O . LYS B 1 51 ? 8.867 -5.711 -20.25 1 96.44 51 LYS B O 1
ATOM 1492 N N . GLN B 1 52 ? 6.906 -6.75 -20.297 1 96.44 52 GLN B N 1
ATOM 1493 C CA . GLN B 1 52 ? 6.137 -5.531 -20.516 1 96.44 52 GLN B CA 1
ATOM 1494 C C . GLN B 1 52 ? 5.562 -4.984 -19.219 1 96.44 52 GLN B C 1
ATOM 1496 O O . GLN B 1 52 ? 5.039 -3.871 -19.188 1 96.44 52 GLN B O 1
ATOM 1501 N N . ARG B 1 53 ? 5.668 -5.73 -18.203 1 92.94 53 ARG B N 1
ATOM 1502 C CA . ARG B 1 53 ? 5.18 -5.355 -16.875 1 92.94 53 ARG B CA 1
ATOM 1503 C C . ARG B 1 53 ? 6.117 -5.867 -15.781 1 92.94 53 ARG B C 1
ATOM 1505 O O . ARG B 1 53 ? 6.668 -6.961 -15.891 1 92.94 53 ARG B O 1
ATOM 1512 N N . GLY B 1 54 ? 6.332 -5.082 -14.773 1 94.94 54 GLY B N 1
ATOM 1513 C CA . GLY B 1 54 ? 7.074 -5.508 -13.602 1 94.94 54 GLY B CA 1
ATOM 1514 C C . GLY B 1 54 ? 8.578 -5.461 -13.797 1 94.94 54 GLY B C 1
ATOM 1515 O O . GLY B 1 54 ? 9.32 -6.211 -13.156 1 94.94 54 GLY B O 1
ATOM 1516 N N . VAL B 1 55 ? 9.031 -4.574 -14.68 1 95.88 55 VAL B N 1
ATOM 1517 C CA . VAL B 1 55 ? 10.461 -4.582 -15 1 95.88 55 VAL B CA 1
ATOM 1518 C C . VAL B 1 55 ? 11.109 -3.301 -14.492 1 95.88 55 VAL B C 1
ATOM 1520 O O . VAL B 1 55 ? 12.32 -3.115 -14.633 1 95.88 55 VAL B O 1
ATOM 1523 N N . GLN B 1 56 ? 10.352 -2.463 -13.852 1 93.88 56 GLN B N 1
ATOM 1524 C CA . GLN B 1 56 ? 10.844 -1.137 -13.5 1 93.88 56 GLN B CA 1
ATOM 1525 C C . GLN B 1 56 ? 11.883 -1.218 -12.383 1 93.88 56 GLN B C 1
ATOM 1527 O O . GLN B 1 56 ? 12.695 -0.306 -12.211 1 93.88 56 GLN B O 1
ATOM 1532 N N . ILE B 1 57 ? 11.797 -2.307 -11.633 1 95.56 57 ILE B N 1
ATOM 1533 C CA . ILE B 1 57 ? 12.773 -2.484 -10.57 1 95.56 57 ILE B CA 1
ATOM 1534 C C . ILE B 1 57 ? 13.43 -3.859 -10.688 1 95.56 57 IL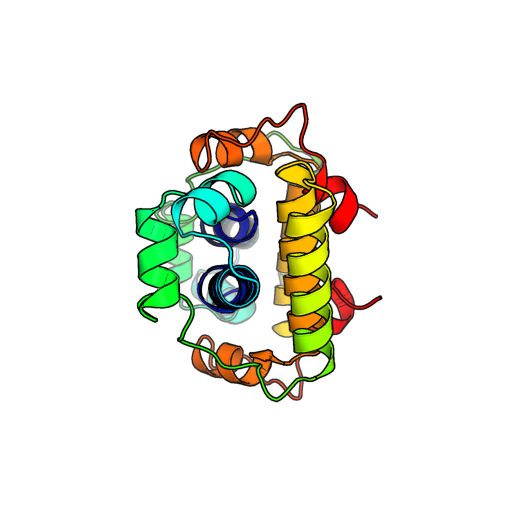E B C 1
ATOM 1536 O O . ILE B 1 57 ? 12.922 -4.73 -11.398 1 95.56 57 ILE B O 1
ATOM 1540 N N . ASP B 1 58 ? 14.578 -3.941 -10 1 95.25 58 ASP B N 1
ATOM 1541 C CA . ASP B 1 58 ? 15.328 -5.191 -10.016 1 95.25 58 ASP B CA 1
ATOM 1542 C C . ASP B 1 58 ? 15.859 -5.535 -8.625 1 95.25 58 ASP B C 1
ATOM 1544 O O . ASP B 1 58 ? 16.734 -4.844 -8.102 1 95.25 58 ASP B O 1
ATOM 1548 N N . LEU B 1 59 ? 15.32 -6.605 -8.102 1 97.69 59 LEU B N 1
ATOM 1549 C CA . LEU B 1 59 ? 15.734 -7.055 -6.777 1 97.69 59 LEU B CA 1
ATOM 1550 C C . LEU B 1 59 ? 16.469 -8.391 -6.859 1 97.69 59 LEU B C 1
ATOM 1552 O O . LEU B 1 59 ? 16.547 -9.125 -5.871 1 97.69 59 LEU B O 1
ATOM 1556 N N . SER B 1 60 ? 17.016 -8.695 -7.98 1 95.19 60 SER B N 1
ATOM 1557 C CA . SER B 1 60 ? 17.625 -10 -8.211 1 95.19 60 SER B CA 1
ATOM 1558 C C . SER B 1 60 ? 18.875 -10.188 -7.355 1 95.19 60 SER B C 1
ATOM 1560 O O . SER B 1 60 ? 19.297 -11.32 -7.113 1 95.19 60 SER B O 1
ATOM 1562 N N . ARG B 1 61 ? 19.531 -9.117 -6.898 1 96.62 61 ARG B N 1
ATOM 1563 C CA . ARG B 1 61 ? 20.734 -9.211 -6.078 1 96.62 61 ARG B CA 1
ATOM 1564 C C . ARG B 1 61 ? 20.391 -9.469 -4.617 1 96.62 61 ARG B C 1
ATOM 1566 O O . ARG B 1 61 ? 21.266 -9.812 -3.816 1 96.62 61 ARG B O 1
ATOM 1573 N N . ASN B 1 62 ? 19.141 -9.281 -4.25 1 98.31 62 ASN B N 1
ATOM 1574 C CA . ASN B 1 62 ? 18.656 -9.578 -2.9 1 98.31 62 ASN B CA 1
ATOM 1575 C C . ASN B 1 62 ? 18.297 -11.055 -2.746 1 98.31 62 ASN B C 1
ATOM 1577 O O . ASN B 1 62 ? 17.156 -11.438 -2.984 1 98.31 62 ASN B O 1
ATOM 1581 N N . ILE B 1 63 ? 19.219 -11.82 -2.234 1 98.25 63 ILE B N 1
ATOM 1582 C CA . ILE B 1 63 ? 19.109 -13.281 -2.189 1 98.25 63 ILE B CA 1
ATOM 1583 C C . ILE B 1 63 ? 17.906 -13.68 -1.338 1 98.25 63 ILE B C 1
ATOM 1585 O O . ILE B 1 63 ? 17.219 -14.656 -1.65 1 98.25 63 ILE B O 1
ATOM 1589 N N . ASP B 1 64 ? 17.734 -12.969 -0.243 1 98.5 64 ASP B N 1
ATOM 1590 C CA . ASP B 1 64 ? 16.594 -13.258 0.636 1 98.5 64 ASP B CA 1
ATOM 1591 C C . ASP B 1 64 ? 15.273 -13.094 -0.1 1 98.5 64 ASP B C 1
ATOM 1593 O O . ASP B 1 64 ? 14.367 -13.914 0.053 1 98.5 64 ASP B O 1
ATOM 1597 N N . VAL B 1 65 ? 15.156 -12.125 -0.962 1 98.75 65 VAL B N 1
ATOM 1598 C CA . VAL B 1 65 ? 13.938 -11.898 -1.728 1 98.75 65 VAL B CA 1
ATOM 1599 C C . VAL B 1 65 ? 13.75 -13.016 -2.756 1 98.75 65 VAL B C 1
ATOM 1601 O O . VAL B 1 65 ? 12.656 -13.562 -2.893 1 98.75 65 VAL B O 1
ATOM 1604 N N . GLU B 1 66 ? 14.836 -13.336 -3.467 1 98.38 66 GLU B N 1
ATOM 1605 C CA . GLU B 1 66 ? 14.758 -14.398 -4.465 1 98.38 66 GLU B CA 1
ATOM 1606 C C . GLU B 1 66 ? 14.328 -15.719 -3.83 1 98.38 66 GLU B C 1
ATOM 1608 O O . GLU B 1 66 ? 13.531 -16.469 -4.414 1 98.38 66 GLU B O 1
ATOM 1613 N N . ARG B 1 67 ? 14.852 -16 -2.705 1 98.62 67 ARG B N 1
ATOM 1614 C CA . ARG B 1 67 ? 14.477 -17.219 -1.996 1 98.62 67 ARG B CA 1
ATOM 1615 C C . ARG B 1 67 ? 12.984 -17.234 -1.665 1 98.62 67 ARG B C 1
ATOM 1617 O O . ARG B 1 67 ? 12.312 -18.234 -1.853 1 98.62 67 ARG B O 1
ATOM 1624 N N . LYS B 1 68 ? 12.477 -16.156 -1.182 1 98.75 68 LYS B N 1
ATOM 1625 C CA . LYS B 1 68 ? 11.07 -16.062 -0.825 1 98.75 68 LYS B CA 1
ATOM 1626 C C . LYS B 1 68 ? 10.18 -16.172 -2.062 1 98.75 68 LYS B C 1
ATOM 1628 O O . LYS B 1 68 ? 9.086 -16.734 -2 1 98.75 68 LYS B O 1
ATOM 1633 N N . LEU B 1 69 ? 10.656 -15.617 -3.162 1 98.81 69 LEU B N 1
ATOM 1634 C CA . LEU B 1 69 ? 9.93 -15.734 -4.422 1 98.81 69 LEU B CA 1
ATOM 1635 C C . LEU B 1 69 ? 9.844 -17.188 -4.871 1 98.81 69 LEU B C 1
ATOM 1637 O O . LEU B 1 69 ? 8.773 -17.656 -5.266 1 98.81 69 LEU B O 1
ATOM 1641 N N . GLU B 1 70 ? 10.938 -17.859 -4.82 1 98.56 70 GLU B N 1
ATOM 1642 C CA . GLU B 1 70 ? 10.984 -19.266 -5.207 1 98.56 70 GLU B CA 1
ATOM 1643 C C . GLU B 1 70 ? 10.078 -20.109 -4.316 1 98.56 70 GLU B C 1
ATOM 1645 O O . GLU B 1 70 ? 9.336 -20.953 -4.805 1 98.56 70 GLU B O 1
ATOM 1650 N N . GLU B 1 71 ? 10.164 -19.828 -3.061 1 98.75 71 GLU B N 1
ATOM 1651 C CA . GLU B 1 71 ? 9.32 -20.547 -2.111 1 98.75 71 GLU B CA 1
ATOM 1652 C C . GLU B 1 71 ? 7.84 -20.328 -2.406 1 98.75 71 GLU B C 1
ATOM 1654 O O . GLU B 1 71 ? 7.039 -21.266 -2.355 1 98.75 71 GLU B O 1
ATOM 1659 N N . LEU B 1 72 ? 7.504 -19.125 -2.645 1 98.62 72 LEU B N 1
ATOM 1660 C CA . LEU B 1 72 ? 6.117 -18.781 -2.938 1 98.62 72 LEU B CA 1
ATOM 1661 C C . LEU B 1 72 ? 5.652 -19.453 -4.227 1 98.62 72 LEU B C 1
ATOM 1663 O O . LEU B 1 72 ? 4.566 -20.031 -4.273 1 98.62 72 LEU B O 1
ATOM 1667 N N . ALA B 1 73 ? 6.453 -19.359 -5.289 1 98.69 73 ALA B N 1
ATOM 1668 C CA . ALA B 1 73 ? 6.105 -19.984 -6.562 1 98.69 73 ALA B CA 1
ATOM 1669 C C . ALA B 1 73 ? 5.922 -21.484 -6.395 1 98.69 73 ALA B C 1
ATOM 1671 O O . ALA B 1 73 ? 4.957 -22.062 -6.906 1 98.69 73 ALA B O 1
ATOM 1672 N N . GLU B 1 74 ? 6.805 -22.109 -5.68 1 98.44 74 GLU B N 1
ATOM 1673 C CA . GLU B 1 74 ? 6.727 -23.562 -5.441 1 98.44 74 GLU B CA 1
ATOM 1674 C C . GLU B 1 74 ? 5.477 -23.922 -4.648 1 98.44 74 GLU B C 1
ATOM 1676 O O . GLU B 1 74 ? 4.824 -24.922 -4.93 1 98.44 74 GLU B O 1
ATOM 1681 N N . LYS B 1 75 ? 5.215 -23.125 -3.678 1 98.69 75 LYS B N 1
ATOM 1682 C CA . LYS B 1 75 ? 3.988 -23.328 -2.912 1 98.69 75 LYS B CA 1
ATOM 1683 C C . LYS B 1 75 ? 2.762 -23.297 -3.818 1 98.69 75 LYS B C 1
ATOM 1685 O O . LYS B 1 75 ? 1.867 -24.125 -3.699 1 98.69 75 LYS B O 1
ATOM 1690 N N . ILE B 1 76 ? 2.693 -22.344 -4.719 1 98.44 76 ILE B N 1
ATOM 1691 C CA . ILE B 1 76 ? 1.56 -22.203 -5.625 1 98.44 76 ILE B CA 1
ATOM 1692 C C . ILE B 1 76 ? 1.468 -23.406 -6.543 1 98.44 76 ILE B C 1
ATOM 1694 O O . ILE B 1 76 ? 0.38 -23.938 -6.773 1 98.44 76 ILE B O 1
ATOM 1698 N N . ILE B 1 77 ? 2.611 -23.844 -7.02 1 98.19 77 ILE B N 1
ATOM 1699 C CA . ILE B 1 77 ? 2.666 -24.969 -7.953 1 98.19 77 ILE B CA 1
ATOM 1700 C C . ILE B 1 77 ? 2.23 -26.25 -7.246 1 98.19 77 ILE B C 1
ATOM 1702 O O . ILE B 1 77 ? 1.406 -27 -7.766 1 98.19 77 ILE B O 1
ATOM 1706 N N . ASP B 1 78 ? 2.691 -26.453 -6.043 1 97.81 78 ASP B N 1
ATOM 1707 C CA . ASP B 1 78 ? 2.596 -27.75 -5.402 1 97.81 78 ASP B CA 1
ATOM 1708 C C . ASP B 1 78 ? 1.319 -27.859 -4.566 1 97.81 78 ASP B C 1
ATOM 1710 O O . ASP B 1 78 ? 0.722 -28.938 -4.477 1 97.81 78 ASP B O 1
ATOM 1714 N N . LYS B 1 79 ? 0.886 -26.781 -3.984 1 98.19 79 LYS B N 1
ATOM 1715 C CA . LYS B 1 79 ? -0.159 -26.891 -2.971 1 98.19 79 LYS B CA 1
ATOM 1716 C C . LYS B 1 79 ? -1.472 -26.281 -3.467 1 98.19 79 LYS B C 1
ATOM 1718 O O . LYS B 1 79 ? -2.51 -26.422 -2.816 1 98.19 79 LYS B O 1
ATOM 1723 N N . ASN B 1 80 ? -1.495 -25.641 -4.465 1 96.38 80 ASN B N 1
ATOM 1724 C CA . ASN B 1 80 ? -2.68 -25.016 -5.039 1 96.38 80 ASN B CA 1
ATOM 1725 C C . ASN B 1 80 ? -3.457 -24.219 -3.99 1 96.38 80 ASN B C 1
ATOM 1727 O O . ASN B 1 80 ? -4.652 -24.438 -3.801 1 96.38 80 ASN B O 1
ATOM 1731 N N . PRO B 1 81 ? -2.773 -23.344 -3.359 1 97.12 81 PRO B N 1
ATOM 1732 C CA . PRO B 1 81 ? -3.449 -22.562 -2.322 1 97.12 81 PRO B CA 1
ATOM 1733 C C . PRO B 1 81 ? -4.598 -21.719 -2.873 1 97.12 81 PRO B C 1
ATOM 1735 O O . PRO B 1 81 ? -4.699 -21.531 -4.086 1 97.12 81 PRO B O 1
ATOM 1738 N N . SER B 1 82 ? -5.461 -21.266 -1.938 1 94.69 82 SER B N 1
ATOM 1739 C CA . SER B 1 82 ? -6.535 -20.359 -2.332 1 94.69 82 SER B CA 1
ATOM 1740 C C . SER B 1 82 ? -5.984 -19.031 -2.811 1 94.69 82 SER B C 1
ATOM 1742 O O . SER B 1 82 ? -4.84 -18.672 -2.512 1 94.69 82 SER B O 1
ATOM 1744 N N . ILE B 1 83 ? -6.805 -18.266 -3.525 1 92.81 83 ILE B N 1
ATOM 1745 C CA . ILE B 1 83 ? -6.398 -16.969 -4.047 1 92.81 83 ILE B CA 1
ATOM 1746 C C . ILE B 1 83 ? -6.086 -16.016 -2.889 1 92.81 83 ILE B C 1
ATOM 1748 O O . ILE B 1 83 ? -5.176 -15.195 -2.984 1 92.81 83 ILE B O 1
ATOM 1752 N N . TYR B 1 84 ? -6.77 -16.203 -1.771 1 94.44 84 TYR B N 1
ATOM 1753 C CA . TYR B 1 84 ? -6.535 -15.344 -0.615 1 94.44 84 TYR B CA 1
ATOM 1754 C C . TYR B 1 84 ? -5.18 -15.633 0.012 1 94.44 84 TYR B C 1
ATOM 1756 O O . TYR B 1 84 ? -4.504 -14.719 0.493 1 94.44 84 TYR B O 1
ATOM 1764 N N . GLU B 1 85 ? -4.801 -16.875 -0.02 1 96.06 85 GLU B N 1
ATOM 1765 C CA . GLU B 1 85 ? -3.479 -17.234 0.478 1 96.06 85 GLU B CA 1
ATOM 1766 C C . GLU B 1 85 ? -2.377 -16.672 -0.411 1 96.06 85 GLU B C 1
ATOM 1768 O O . GLU B 1 85 ? -1.354 -16.203 0.086 1 96.06 85 GLU B O 1
ATOM 1773 N N . ILE B 1 86 ? -2.58 -16.719 -1.686 1 96.19 86 ILE B N 1
ATOM 1774 C CA . ILE B 1 86 ? -1.608 -16.188 -2.631 1 96.19 86 ILE B CA 1
ATOM 1775 C C . ILE B 1 86 ? -1.468 -14.672 -2.428 1 96.19 86 ILE B C 1
ATOM 1777 O O . ILE B 1 86 ? -0.354 -14.156 -2.305 1 96.19 86 ILE B O 1
ATOM 1781 N N . TYR B 1 87 ? -2.59 -13.977 -2.324 1 94.81 87 TYR B N 1
ATOM 1782 C CA . TYR B 1 87 ? -2.574 -12.531 -2.123 1 94.81 87 TYR B CA 1
ATOM 1783 C C . TYR B 1 87 ? -1.896 -12.164 -0.808 1 94.81 87 TYR B C 1
ATOM 1785 O O . TYR B 1 87 ? -1.143 -11.195 -0.738 1 94.81 87 TYR B O 1
ATOM 1793 N N . ARG B 1 88 ? -2.193 -12.961 0.196 1 96.25 88 ARG B N 1
ATOM 1794 C CA . ARG B 1 88 ? -1.564 -12.727 1.493 1 96.25 88 ARG B CA 1
ATOM 1795 C C . ARG B 1 88 ? -0.048 -12.859 1.398 1 96.25 88 ARG B C 1
ATOM 1797 O O . ARG B 1 88 ? 0.685 -12.031 1.939 1 96.25 88 ARG B O 1
ATOM 1804 N N . ASP B 1 89 ? 0.381 -13.875 0.729 1 97.56 89 ASP B N 1
ATOM 1805 C CA . ASP B 1 89 ? 1.814 -14.125 0.61 1 97.56 89 ASP B CA 1
ATOM 1806 C C . ASP B 1 89 ? 2.498 -13.016 -0.193 1 97.56 89 ASP B C 1
ATOM 1808 O O . ASP B 1 89 ? 3.592 -12.57 0.158 1 97.56 89 ASP B O 1
ATOM 1812 N N . ILE B 1 90 ? 1.871 -12.562 -1.247 1 97.5 90 ILE B N 1
ATOM 1813 C CA . ILE B 1 90 ? 2.418 -11.484 -2.062 1 97.5 90 ILE B CA 1
ATOM 1814 C C . ILE B 1 90 ? 2.463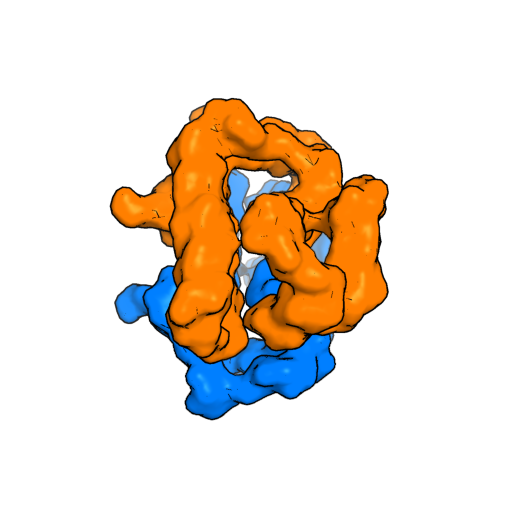 -10.195 -1.247 1 97.5 90 ILE B C 1
ATOM 1816 O O . ILE B 1 90 ? 3.459 -9.469 -1.277 1 97.5 90 ILE B O 1
ATOM 1820 N N . THR B 1 91 ? 1.394 -9.922 -0.512 1 97.19 91 THR B N 1
ATOM 1821 C CA . THR B 1 91 ? 1.348 -8.742 0.348 1 97.19 91 THR B CA 1
ATOM 1822 C C . THR B 1 91 ? 2.441 -8.805 1.409 1 97.19 91 THR B C 1
ATOM 1824 O O . THR B 1 91 ? 3.172 -7.836 1.613 1 97.19 91 THR B O 1
ATOM 1827 N N . SER B 1 92 ? 2.566 -9.984 2.018 1 97.69 92 SER B N 1
ATOM 1828 C CA . SER B 1 92 ? 3.586 -10.172 3.045 1 97.69 92 SER B CA 1
ATOM 1829 C C . SER B 1 92 ? 4.984 -9.961 2.477 1 97.69 92 SER B C 1
ATOM 1831 O O . SER B 1 92 ? 5.836 -9.344 3.119 1 97.69 92 SER B O 1
ATOM 1833 N N . LEU B 1 93 ? 5.223 -10.5 1.347 1 98.38 93 LEU B N 1
ATOM 1834 C CA . LEU B 1 93 ? 6.523 -10.328 0.709 1 98.38 93 LEU B CA 1
ATOM 1835 C C . LEU B 1 93 ? 6.77 -8.867 0.35 1 98.38 93 LEU B C 1
ATOM 1837 O O . LEU B 1 93 ? 7.895 -8.375 0.469 1 98.38 93 LEU B O 1
ATOM 1841 N N . THR B 1 94 ? 5.758 -8.164 -0.099 1 98.12 94 THR B N 1
ATOM 1842 C CA . THR B 1 94 ? 5.855 -6.734 -0.387 1 98.12 94 THR B CA 1
ATOM 1843 C C . THR B 1 94 ? 6.25 -5.957 0.865 1 98.12 94 THR B C 1
ATOM 1845 O O . THR B 1 94 ? 7.176 -5.145 0.83 1 98.12 94 THR B O 1
ATOM 1848 N N . LEU B 1 95 ? 5.57 -6.266 1.955 1 97.94 95 LEU B N 1
ATOM 1849 C CA . LEU B 1 95 ? 5.879 -5.613 3.223 1 97.94 95 LEU B CA 1
ATOM 1850 C C . LEU B 1 95 ? 7.301 -5.934 3.664 1 97.94 95 LEU B C 1
ATOM 1852 O O . LEU B 1 95 ? 8 -5.062 4.188 1 97.94 95 LEU B O 1
ATOM 1856 N N . TYR B 1 96 ? 7.711 -7.152 3.453 1 98.62 96 TYR B N 1
ATOM 1857 C CA . TYR B 1 96 ? 9.07 -7.566 3.785 1 98.62 96 TYR B CA 1
ATOM 1858 C C . TYR B 1 96 ? 10.094 -6.734 3.021 1 98.62 96 TYR B C 1
ATOM 1860 O O . TYR B 1 96 ? 11.039 -6.215 3.611 1 98.62 96 TYR B O 1
ATOM 1868 N N . ILE B 1 97 ? 9.898 -6.594 1.745 1 98.44 97 ILE B N 1
ATOM 1869 C CA . ILE B 1 97 ? 10.805 -5.848 0.883 1 98.44 97 ILE B CA 1
ATOM 1870 C C . ILE B 1 97 ? 10.898 -4.398 1.362 1 98.44 97 ILE B C 1
ATOM 1872 O O . ILE B 1 97 ? 11.992 -3.836 1.446 1 98.44 97 ILE B O 1
ATOM 1876 N N . MET B 1 98 ? 9.766 -3.854 1.696 1 97.5 98 MET B N 1
ATOM 1877 C CA . MET B 1 98 ? 9.734 -2.482 2.195 1 97.5 98 MET B CA 1
ATOM 1878 C C . MET B 1 98 ? 10.438 -2.381 3.547 1 97.5 98 MET B C 1
ATOM 1880 O O . MET B 1 98 ? 11.203 -1.445 3.787 1 97.5 98 MET B O 1
ATOM 1884 N N . SER B 1 99 ? 10.258 -3.367 4.406 1 98 99 SER B N 1
ATOM 1885 C CA . SER B 1 99 ? 10.852 -3.34 5.734 1 98 99 SER B CA 1
ATOM 1886 C C . SER B 1 99 ? 12.375 -3.4 5.656 1 98 99 SER B C 1
ATOM 1888 O O . SER B 1 99 ? 13.07 -2.912 6.551 1 98 99 SER B O 1
ATOM 1890 N N . LYS B 1 100 ? 12.852 -3.986 4.598 1 97.88 100 LYS B N 1
ATOM 1891 C CA . LYS B 1 100 ? 14.297 -4.133 4.426 1 97.88 100 LYS B CA 1
ATOM 1892 C C . LYS B 1 100 ? 14.898 -2.902 3.75 1 97.88 100 LYS B C 1
ATOM 1894 O O . LYS B 1 100 ? 16.109 -2.811 3.588 1 97.88 100 LYS B O 1
ATOM 1899 N N . LYS B 1 101 ? 14.086 -1.947 3.361 1 96.81 101 LYS B N 1
ATOM 1900 C CA . LYS B 1 101 ? 14.484 -0.686 2.74 1 96.81 101 LYS B CA 1
ATOM 1901 C C . LYS B 1 101 ? 15.117 -0.92 1.372 1 96.81 101 LYS B C 1
ATOM 1903 O O . LYS B 1 101 ? 15.93 -0.114 0.912 1 96.81 101 LYS B O 1
ATOM 1908 N N . TYR B 1 102 ? 14.711 -2.025 0.755 1 97.69 102 TYR B N 1
ATOM 1909 C CA . TYR B 1 102 ? 15.359 -2.398 -0.5 1 97.69 102 TYR B CA 1
ATOM 1910 C C . TYR B 1 102 ? 14.938 -1.457 -1.626 1 97.69 102 TYR B C 1
ATOM 1912 O O . TYR B 1 102 ? 15.594 -1.4 -2.67 1 97.69 102 TYR B O 1
ATOM 1920 N N . MET B 1 103 ? 13.828 -0.702 -1.365 1 95 103 MET B N 1
ATOM 1921 C CA . MET B 1 103 ? 13.305 0.108 -2.463 1 95 103 MET B CA 1
ATOM 1922 C C . MET B 1 103 ? 13.32 1.59 -2.102 1 95 103 MET B C 1
ATOM 1924 O O . MET B 1 103 ? 12.641 2.395 -2.736 1 95 103 MET B O 1
ATOM 1928 N N . CYS B 1 104 ? 14.109 1.956 -1.129 1 95.06 104 CYS B N 1
ATOM 1929 C CA . CYS B 1 104 ? 14.117 3.332 -0.643 1 95.06 104 CYS B CA 1
ATOM 1930 C C . CYS B 1 104 ? 14.719 4.273 -1.676 1 95.06 104 CYS B C 1
ATOM 1932 O O . CYS B 1 104 ? 14.344 5.441 -1.754 1 95.06 104 CYS B O 1
ATOM 1934 N N . ASN B 1 105 ? 15.664 3.732 -2.439 1 92.56 105 ASN B N 1
ATOM 1935 C CA . ASN B 1 105 ? 16.25 4.57 -3.482 1 92.56 105 ASN B CA 1
ATOM 1936 C C . ASN B 1 105 ? 15.211 4.957 -4.531 1 92.56 105 ASN B C 1
ATOM 1938 O O . ASN B 1 105 ? 15.219 6.086 -5.031 1 92.56 105 ASN B O 1
ATOM 1942 N N . ILE B 1 106 ? 14.336 4.031 -4.887 1 92.81 106 ILE B N 1
ATOM 1943 C CA . ILE B 1 106 ? 13.258 4.324 -5.824 1 92.81 106 ILE B CA 1
ATOM 1944 C C . ILE B 1 106 ? 12.242 5.258 -5.168 1 92.81 106 ILE B C 1
ATOM 1946 O O . ILE B 1 106 ? 11.695 6.148 -5.824 1 92.81 106 ILE B O 1
ATOM 1950 N N . HIS B 1 107 ? 11.961 5.008 -3.908 1 92.31 107 HIS B N 1
ATOM 1951 C CA . HIS B 1 107 ? 11.055 5.887 -3.178 1 92.31 107 HIS B CA 1
ATOM 1952 C C . HIS B 1 107 ? 11.539 7.332 -3.213 1 92.31 107 HIS B C 1
ATOM 1954 O O . HIS B 1 107 ? 10.75 8.258 -3.4 1 92.31 107 HIS B O 1
ATOM 1960 N N . LYS B 1 108 ? 12.844 7.5 -3.023 1 92.06 108 LYS B N 1
ATOM 1961 C CA . LYS B 1 108 ? 13.438 8.828 -3.062 1 92.06 108 LYS B CA 1
ATOM 1962 C C . LYS B 1 108 ? 13.227 9.492 -4.422 1 92.06 108 LYS B C 1
ATOM 1964 O O . LYS B 1 108 ? 12.992 10.695 -4.504 1 92.06 108 LYS B O 1
ATOM 1969 N N . LYS B 1 109 ? 13.289 8.742 -5.457 1 90.94 109 LYS B N 1
ATOM 1970 C CA . LYS B 1 109 ? 13.055 9.266 -6.797 1 90.94 109 LYS B CA 1
ATOM 1971 C C . LYS B 1 109 ? 11.609 9.719 -6.969 1 90.94 109 LYS B C 1
ATOM 1973 O O . LYS B 1 109 ? 11.336 10.703 -7.66 1 90.94 109 LYS B O 1
ATOM 1978 N N . LEU B 1 110 ? 10.68 8.961 -6.352 1 87.44 110 LEU B N 1
ATOM 1979 C CA . LEU B 1 110 ? 9.258 9.281 -6.438 1 87.44 110 LEU B CA 1
ATOM 1980 C C . LEU B 1 110 ? 8.922 10.484 -5.562 1 87.44 110 LEU B C 1
ATOM 1982 O O . LEU B 1 110 ? 8.023 11.266 -5.895 1 87.44 110 LEU B O 1
ATOM 1986 N N . ASP B 1 111 ? 9.578 10.602 -4.449 1 87.31 111 ASP B N 1
ATOM 1987 C CA . ASP B 1 111 ? 9.367 11.672 -3.475 1 87.31 111 ASP B CA 1
ATOM 1988 C C . ASP B 1 111 ? 10.703 12.219 -2.967 1 87.31 111 ASP B C 1
ATOM 1990 O O . ASP B 1 111 ? 11.25 11.711 -1.985 1 87.31 111 ASP B O 1
ATOM 1994 N N . PRO B 1 112 ? 11.117 13.297 -3.504 1 86.31 112 PRO B N 1
ATOM 1995 C CA . PRO B 1 112 ? 12.445 13.82 -3.189 1 86.31 112 PRO B CA 1
ATOM 1996 C C . PRO B 1 112 ? 12.578 14.258 -1.732 1 86.31 112 PRO B C 1
ATOM 1998 O O . PRO B 1 112 ? 13.688 14.445 -1.236 1 86.31 112 PRO B O 1
ATOM 2001 N N . GLU B 1 113 ? 11.508 14.398 -1.038 1 83.81 113 GLU B N 1
ATOM 2002 C CA . GLU B 1 113 ? 11.562 14.805 0.365 1 83.81 113 GLU B CA 1
ATOM 2003 C C . GLU B 1 113 ? 11.992 13.641 1.254 1 83.81 113 GLU B C 1
ATOM 2005 O O . GLU B 1 113 ? 12.375 13.844 2.408 1 83.81 113 GLU B O 1
ATOM 2010 N N . ILE B 1 114 ? 11.891 12.5 0.725 1 88.12 114 ILE B N 1
ATOM 2011 C CA . ILE B 1 114 ? 12.25 11.32 1.504 1 88.12 114 ILE B CA 1
ATOM 2012 C C . ILE B 1 114 ? 13.766 11.141 1.505 1 88.12 114 ILE B C 1
ATOM 2014 O O . ILE B 1 114 ? 14.406 11.18 0.449 1 88.12 114 ILE B O 1
ATOM 2018 N N . ASP B 1 115 ? 14.375 11.039 2.662 1 93.12 115 ASP B N 1
ATOM 2019 C CA . ASP B 1 115 ? 15.773 10.68 2.869 1 93.12 115 ASP B CA 1
ATOM 2020 C C . ASP B 1 115 ? 15.898 9.273 3.465 1 93.12 115 ASP B C 1
ATOM 2022 O O . ASP B 1 115 ? 15.617 9.07 4.648 1 93.12 115 ASP B O 1
ATOM 2026 N N . PRO B 1 116 ? 16.375 8.352 2.703 1 93.31 116 PRO B N 1
ATOM 2027 C CA . PRO B 1 116 ? 16.453 6.965 3.17 1 93.31 116 PRO B CA 1
ATOM 2028 C C . PRO B 1 116 ? 17.281 6.812 4.445 1 93.31 116 PRO B C 1
ATOM 2030 O O . PRO B 1 116 ? 17.062 5.875 5.219 1 93.31 116 PRO B O 1
ATOM 2033 N N . LEU B 1 117 ? 18.203 7.668 4.66 1 94.94 117 LEU B N 1
ATOM 2034 C CA . LEU B 1 117 ? 19.047 7.582 5.844 1 94.94 117 LEU B CA 1
ATOM 2035 C C . LEU B 1 117 ? 18.297 8.023 7.094 1 94.94 117 LEU B C 1
ATOM 2037 O O . LEU B 1 117 ? 18.609 7.574 8.195 1 94.94 117 LEU B O 1
ATOM 2041 N N . LYS B 1 118 ? 17.312 8.766 6.879 1 94.44 118 LYS B N 1
ATOM 2042 C CA . LYS B 1 118 ? 16.562 9.312 8.016 1 94.44 118 LYS B CA 1
ATOM 2043 C C . LYS B 1 118 ? 15.242 8.586 8.203 1 94.44 118 LYS B C 1
ATOM 2045 O O . LYS B 1 118 ? 14.703 8.547 9.312 1 94.44 118 LYS B O 1
ATOM 2050 N N . CYS B 1 119 ? 14.758 8.008 7.199 1 94.62 119 CYS B N 1
ATOM 2051 C CA . CYS B 1 119 ? 13.438 7.398 7.254 1 94.62 119 CYS B CA 1
ATOM 2052 C C . CYS B 1 119 ? 13.516 5.973 7.785 1 94.62 119 CYS B C 1
ATOM 2054 O O . CYS B 1 119 ? 14.367 5.195 7.363 1 94.62 119 CYS B O 1
ATOM 2056 N N . ASN B 1 120 ? 12.633 5.633 8.688 1 95.5 120 ASN B N 1
ATOM 2057 C CA . ASN B 1 120 ? 12.555 4.277 9.227 1 95.5 120 ASN B CA 1
ATOM 2058 C C . ASN B 1 120 ? 11.109 3.801 9.344 1 95.5 120 ASN B C 1
ATOM 2060 O O . ASN B 1 120 ? 10.805 2.932 10.164 1 95.5 120 ASN B O 1
ATOM 2064 N N . ILE B 1 121 ? 10.266 4.316 8.531 1 95.38 121 ILE B N 1
ATOM 2065 C CA . ILE B 1 121 ? 8.836 4.051 8.625 1 95.38 121 ILE B CA 1
ATOM 2066 C C . ILE B 1 121 ? 8.555 2.582 8.305 1 95.38 121 ILE B C 1
ATOM 2068 O O . ILE B 1 121 ? 7.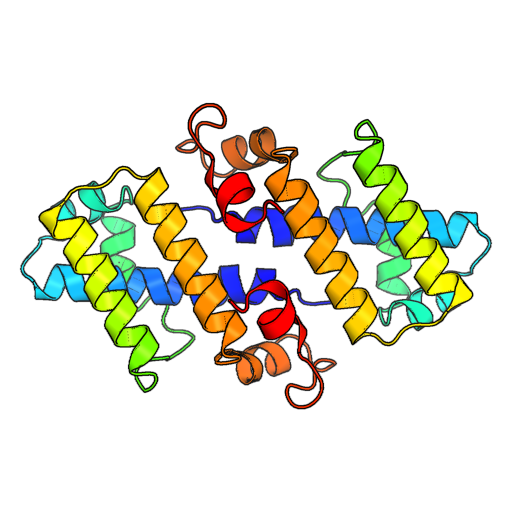93 1.875 9.094 1 95.38 121 ILE B O 1
ATOM 2072 N N . CYS B 1 122 ? 9.086 2.123 7.227 1 97.19 122 CYS B N 1
ATOM 2073 C CA . CYS B 1 122 ? 8.758 0.773 6.785 1 97.19 122 CYS B CA 1
ATOM 2074 C C . CYS B 1 122 ? 9.344 -0.268 7.734 1 97.19 122 CYS B C 1
ATOM 2076 O O . CYS B 1 122 ? 8.648 -1.197 8.148 1 97.19 122 CYS B O 1
ATOM 2078 N N . PRO B 1 123 ? 10.656 -0.116 8.133 1 97.38 123 PRO B N 1
ATOM 2079 C CA . PRO B 1 123 ? 11.164 -1.069 9.125 1 97.38 123 PRO B CA 1
ATOM 2080 C C . PRO B 1 123 ? 10.344 -1.074 10.414 1 97.38 123 PRO B C 1
ATOM 2082 O O . PRO B 1 123 ? 10.109 -2.137 11 1 97.38 123 PRO B O 1
ATOM 2085 N N . GLU B 1 124 ? 9.867 0.041 10.812 1 96.31 124 GLU B N 1
ATOM 2086 C CA . GLU B 1 124 ? 9.125 0.157 12.07 1 96.31 124 GLU B CA 1
ATOM 2087 C C . GLU B 1 124 ? 7.723 -0.443 11.938 1 96.31 124 GLU B C 1
ATOM 2089 O O . GLU B 1 124 ? 7.242 -1.107 12.859 1 96.31 124 GLU B O 1
ATOM 2094 N N . LEU B 1 125 ? 7.09 -0.243 10.797 1 96.69 125 LEU B N 1
ATOM 2095 C CA . LEU B 1 125 ? 5.691 -0.627 10.664 1 96.69 125 LEU B CA 1
ATOM 2096 C C . LEU B 1 125 ? 5.566 -2.041 10.102 1 96.69 125 LEU B C 1
ATOM 2098 O O . LEU B 1 125 ? 4.59 -2.74 10.383 1 96.69 125 LEU B O 1
ATOM 2102 N N . PHE B 1 126 ? 6.562 -2.404 9.32 1 96.44 126 PHE B N 1
ATOM 2103 C CA . PHE B 1 126 ? 6.406 -3.666 8.609 1 96.44 126 PHE B CA 1
ATOM 2104 C C . PHE B 1 126 ? 7.445 -4.684 9.07 1 96.44 126 PHE B C 1
ATOM 2106 O O . PHE B 1 126 ? 7.414 -5.84 8.648 1 96.44 126 PHE B O 1
ATOM 2113 N N . GLY B 1 127 ? 8.391 -4.195 9.93 1 90.38 127 GLY B N 1
ATOM 2114 C CA . GLY B 1 127 ? 9.445 -5.086 10.375 1 90.38 127 GLY B CA 1
ATOM 2115 C C . GLY B 1 127 ? 9 -6.035 11.477 1 90.38 127 GLY B C 1
ATOM 2116 O O . GLY B 1 127 ? 8.148 -5.691 12.297 1 90.38 127 GLY B O 1
ATOM 2117 N N . ASN B 1 128 ? 9.266 -7.426 11.375 1 74.12 128 ASN B N 1
ATOM 2118 C CA . ASN B 1 128 ? 9.055 -8.398 12.445 1 74.12 128 ASN B CA 1
ATOM 2119 C C . ASN B 1 128 ? 10.25 -8.469 13.383 1 74.12 128 ASN B C 1
ATOM 2121 O O . ASN B 1 128 ? 11.383 -8.18 12.984 1 74.12 128 ASN B O 1
#

Secondary structure (DSSP, 8-state):
---HHHHIIIIIHHHHHHHHHHHHHHTT--HHHHHHHHT--HHHHHHHHTTSSS-S---TT-HHHHHHHHHHHHHHHHH---HHHHHHHHHHHHHHHHHTTTTHHHHHHH-TT--TTT--HHHHHH--/---HHHHIIIIIHHHHHHHHHHHHHHTT--HHHHHHHHT--HHHHHHHHTTSSS-S---TT-HHHHHHHHHHHHHHHHH---HHHHHHHHHHHHHHHHHTTTTHHHHHHH-TT--TTT--HHHHHH--

Radius of gyration: 19.3 Å; Cα contacts (8 Å, |Δi|>4): 299; chains: 2; bounding box: 40×57×41 Å

InterPro domains:
  IPR036388 Winged helix-like DNA-binding domain superfamily [G3DSA:1.10.10.10] (17-57)

Organism: Staphylothermus marinus (strain ATCC 43588 / DSM 3639 / JCM 9404 / F1) (NCBI:txid399550)

Sequence (256 aa):
MKSIFELAYRYIVPYINRRIVEIMYQHGLSEIEIARKLRITPSAVSRYLAKQRGVQIDLSRNIDVERKLEELAEKIIDKNPSIYEIYRDITSLTLYIMSKKYMCNIHKKLDPEIDPLKCNICPELFGNMKSIFELAYRYIVPYINRRIVEIMYQHGLSEIEIARKLRITPSAVSRYLAKQRGVQIDLSRNIDVERKLEELAEKIIDKNPSIYEIYRDITSLTLYIMSKKYMCNIHKKLDPEIDPLKCNICPELFGN